Protein AF-A0AB39V287-F1 (afdb_monomer)

Organism: NCBI:txid3239304

pLDDT: mean 74.61, std 18.09, range [32.41, 94.88]

Sequence (207 aa):
MGNIEQTPQVKAPLFLLETIDVKTKKEAEKKGYIYIEDIDIKDIYRKQYPNDTKTKDVNKMRKILNKEFSRHRIYFDGDFGYKNQLDELEHWKNVALGVREEDKEKGREIYIDLVKQQKEVNIQRQKNVINILKTQRIPRANYDEDLVKQRNDVLKEELKNSEPRNPSLKISEPEVQNNNLIKNNSHQNNNNNLENILKNLKERVGK

Foldseek 3Di:
DDPPPPALAQFAAALDPVVVPDDDQVVCVVVLHHDDDLVLLVLLLCQQCVPPPPDDDSVVSSVVCCVQRPGPRDDDPCVVVLRVLLRVLSVLLVVLCPDDPVCVVVSVVSNVVSVVVNSVSSNVSNVVNSVCSNPDHDDDCVRPVVVVVVVVVVVVVVVVPPDPPDPVDDPDDDDPDPDDDDPPDPPDDDPPCPVVVVVVVVVVVPD

Nearest PDB structures (foldseek):
  7oom-assembly1_A  TM=2.608E-01  e=3.287E+00  Trichonephila clavipes
  6iui-assembly1_A  TM=3.464E-01  e=8.295E+00  Rattus norvegicus

Solvent-accessible surface area (backbone atoms only — not comparable to full-atom values): 12616 Å² total; per-residue (Å²): 133,80,88,73,69,84,64,69,73,78,52,58,57,52,59,50,56,68,83,72,80,35,92,46,62,70,53,35,45,74,74,52,38,63,74,72,51,73,68,58,51,51,47,25,44,46,44,58,37,73,86,60,82,79,78,77,56,62,71,59,48,27,53,52,48,32,66,69,52,28,79,86,64,74,82,56,86,69,47,58,62,56,36,52,56,36,47,53,42,52,53,50,37,54,54,28,70,66,49,57,83,94,46,39,68,61,18,49,52,53,30,54,51,42,54,51,51,52,40,49,56,31,41,54,49,24,52,50,53,54,49,46,38,50,76,46,61,72,85,39,68,94,81,30,51,68,59,46,48,51,51,52,51,51,51,51,51,53,57,70,70,44,76,69,94,46,92,85,64,74,85,74,76,86,72,94,67,83,92,68,82,78,85,72,79,82,76,81,80,76,82,81,52,61,65,58,52,54,50,56,52,53,65,69,72,68,120

Secondary structure (DSSP, 8-state):
-----SS-PPPPPBS-GGGGT--SHHHHHHTT-PBPPHHHHHHHHHHH-TT--S---HHHHHHHHHHHS-TTT---TTHHHHHHHHHHHHHHHHHHHT--GGGHHHHHHHHHHHHHHHHHHHHHHHHHHHHHHHHS----TTT-HHHHHHHHHHHHHHHHHS--SSTT----------S-----------GGGHHHHHHHHHHHH--

Mean predicted aligned error: 15.18 Å

Structure (mmCIF, N/CA/C/O backbone):
data_AF-A0AB39V287-F1
#
_entry.id   AF-A0AB39V287-F1
#
loop_
_atom_site.group_PDB
_atom_site.id
_atom_site.type_symbol
_atom_site.label_atom_id
_atom_site.label_alt_id
_atom_site.label_comp_id
_atom_site.label_asym_id
_atom_site.label_entity_id
_atom_site.label_seq_id
_atom_site.pdbx_PDB_ins_code
_atom_site.Cartn_x
_atom_site.Cartn_y
_atom_site.Cartn_z
_atom_site.occupancy
_atom_site.B_iso_or_equiv
_atom_site.auth_seq_id
_atom_site.auth_comp_id
_atom_site.auth_asym_id
_atom_site.auth_atom_id
_atom_site.pdbx_PDB_model_num
ATOM 1 N N . MET A 1 1 ? 0.644 -2.576 -31.451 1.00 34.91 1 MET A N 1
ATOM 2 C CA . MET A 1 1 ? -0.115 -1.513 -30.762 1.00 34.91 1 MET A CA 1
ATOM 3 C C . MET A 1 1 ? 0.156 -1.675 -29.280 1.00 34.91 1 MET A C 1
ATOM 5 O O . MET A 1 1 ? -0.115 -2.747 -28.757 1.00 34.91 1 MET A O 1
ATOM 9 N N . GLY A 1 2 ? 0.854 -0.711 -28.677 1.00 36.56 2 GLY A N 1
ATOM 10 C CA . GLY A 1 2 ? 1.329 -0.812 -27.297 1.00 36.56 2 GLY A CA 1
ATOM 11 C C . GLY A 1 2 ? 0.164 -0.814 -26.316 1.00 36.56 2 GLY A C 1
ATOM 12 O O . GLY A 1 2 ? -0.791 -0.060 -26.497 1.00 36.56 2 GLY A O 1
ATOM 13 N N . ASN A 1 3 ? 0.249 -1.666 -25.297 1.00 41.59 3 ASN A N 1
ATOM 14 C CA . ASN A 1 3 ? -0.589 -1.572 -24.109 1.00 41.59 3 ASN A CA 1
ATOM 15 C C . ASN A 1 3 ? -0.266 -0.240 -23.426 1.00 41.59 3 ASN A C 1
ATOM 17 O O . ASN A 1 3 ? 0.626 -0.176 -22.586 1.00 41.59 3 ASN A O 1
ATOM 21 N N . ILE A 1 4 ? -0.949 0.829 -23.829 1.00 44.84 4 ILE A N 1
ATOM 22 C CA . ILE A 1 4 ? -0.989 2.071 -23.069 1.00 44.84 4 ILE A CA 1
ATOM 23 C C . ILE A 1 4 ? -1.783 1.707 -21.818 1.00 44.84 4 ILE A C 1
ATOM 25 O O . ILE A 1 4 ? -3.013 1.637 -21.859 1.00 44.84 4 ILE A O 1
ATOM 29 N N . GLU A 1 5 ? -1.094 1.373 -20.724 1.00 44.34 5 GLU A N 1
ATOM 30 C CA . GLU A 1 5 ? -1.744 1.368 -19.419 1.00 44.34 5 GLU A CA 1
ATOM 31 C C . GLU A 1 5 ? -2.429 2.735 -19.277 1.00 44.34 5 GLU A C 1
ATOM 33 O O . GLU A 1 5 ? -1.799 3.776 -19.463 1.00 44.34 5 GLU A O 1
ATOM 38 N N . GLN A 1 6 ? -3.748 2.730 -19.056 1.00 49.62 6 GLN A N 1
ATOM 39 C CA . GLN A 1 6 ? -4.563 3.928 -18.858 1.00 49.62 6 GLN A CA 1
ATOM 40 C C . GLN A 1 6 ? -4.015 4.726 -17.673 1.00 49.62 6 GLN A C 1
ATOM 42 O O . GLN 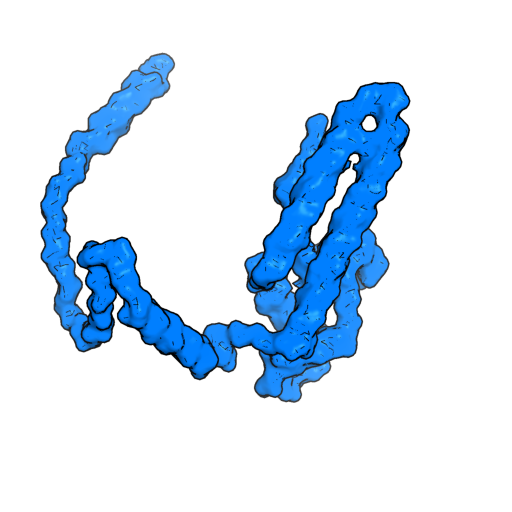A 1 6 ? -4.467 4.538 -16.549 1.00 49.62 6 GLN A O 1
ATOM 47 N N . THR A 1 7 ? -3.062 5.622 -17.932 1.00 51.22 7 THR A N 1
ATOM 48 C CA . THR A 1 7 ? -2.320 6.447 -16.966 1.00 51.22 7 THR A CA 1
ATOM 49 C C . THR A 1 7 ? -1.640 5.659 -15.830 1.00 51.22 7 THR A C 1
ATOM 51 O O . THR A 1 7 ? -2.280 4.877 -15.131 1.00 51.22 7 THR A O 1
ATOM 54 N N . PRO A 1 8 ? -0.354 5.898 -15.542 1.00 59.06 8 PRO A N 1
ATOM 55 C CA . PRO A 1 8 ? 0.296 5.326 -14.367 1.00 59.06 8 PRO A CA 1
ATOM 56 C C . PRO A 1 8 ? -0.468 5.685 -13.086 1.00 59.06 8 PRO A C 1
ATOM 58 O O . PRO A 1 8 ? -0.548 6.851 -12.695 1.00 59.06 8 PRO A O 1
ATOM 61 N N . GLN A 1 9 ? -1.064 4.688 -12.432 1.00 69.62 9 GLN A N 1
ATOM 62 C CA . GLN A 1 9 ? -1.814 4.903 -11.195 1.00 69.62 9 GLN A CA 1
ATOM 63 C C . GLN A 1 9 ? -0.912 4.692 -9.982 1.00 69.62 9 GLN A C 1
ATOM 65 O O . GLN A 1 9 ? -0.210 3.683 -9.876 1.00 69.62 9 GLN A O 1
ATOM 70 N N . VAL A 1 10 ? -0.979 5.623 -9.029 1.00 80.50 10 VAL A N 1
ATOM 71 C CA . VAL A 1 10 ? -0.367 5.443 -7.710 1.00 80.50 10 VAL A CA 1
ATOM 72 C C . VAL A 1 10 ? -1.023 4.259 -6.994 1.00 80.50 10 VAL A C 1
ATOM 74 O O . VAL A 1 10 ? -2.243 4.200 -6.831 1.00 80.50 10 VAL A O 1
ATOM 77 N N . LYS A 1 11 ? -0.220 3.289 -6.549 1.00 81.81 11 LYS A N 1
ATOM 78 C CA . LYS A 1 11 ? -0.738 2.107 -5.843 1.00 81.81 11 LYS A CA 1
ATOM 79 C C . LYS A 1 11 ? -0.955 2.383 -4.359 1.00 81.81 11 LYS A C 1
ATOM 81 O O . LYS A 1 11 ? -0.071 2.878 -3.661 1.00 81.81 11 LYS A O 1
ATOM 86 N N . ALA A 1 12 ? -2.133 2.030 -3.851 1.00 81.56 12 ALA A N 1
ATOM 87 C CA . ALA A 1 12 ? -2.406 1.992 -2.415 1.00 81.56 12 ALA A CA 1
ATOM 88 C C . ALA A 1 12 ? -1.911 0.704 -1.766 1.00 81.56 12 ALA A C 1
ATOM 90 O O . ALA A 1 12 ? -1.933 -0.343 -2.421 1.00 81.56 12 ALA A O 1
ATOM 91 N N . PRO A 1 13 ? -1.479 0.773 -0.494 1.00 84.81 13 PRO A N 1
ATOM 92 C CA . PRO A 1 13 ? -1.176 -0.429 0.256 1.00 84.81 13 PRO A CA 1
ATOM 93 C C . PRO A 1 13 ? -2.436 -1.288 0.391 1.00 84.81 13 PRO A C 1
ATOM 95 O O . PRO A 1 13 ? -3.552 -0.778 0.515 1.00 84.81 13 PRO A O 1
ATOM 98 N N . LEU A 1 14 ? -2.246 -2.603 0.352 1.00 86.75 14 LEU A N 1
ATOM 99 C CA . LEU A 1 14 ? -3.331 -3.570 0.459 1.00 86.75 14 LEU A CA 1
ATOM 100 C C . LEU A 1 14 ? -3.332 -4.185 1.849 1.00 86.75 14 LEU A C 1
ATOM 102 O O . LEU A 1 14 ? -2.332 -4.728 2.313 1.00 86.75 14 LEU A O 1
ATOM 106 N N . PHE A 1 15 ? -4.489 -4.141 2.498 1.00 88.62 15 PHE A N 1
ATOM 107 C CA . PHE A 1 15 ? -4.675 -4.763 3.807 1.00 88.62 15 PHE A CA 1
ATOM 108 C C . PHE A 1 15 ? -5.110 -6.229 3.684 1.00 88.62 15 PHE A C 1
ATOM 110 O O . PHE A 1 15 ? -4.870 -7.021 4.599 1.00 88.62 15 PHE A O 1
ATOM 117 N N . LEU A 1 16 ? -5.705 -6.592 2.539 1.00 87.62 16 LEU A N 1
ATOM 118 C CA . LEU A 1 16 ? -6.146 -7.940 2.188 1.00 87.62 16 LEU A CA 1
ATOM 119 C C . LEU A 1 16 ? -5.519 -8.385 0.866 1.00 87.62 16 LEU A C 1
ATOM 121 O O . LEU A 1 16 ? -5.710 -7.735 -0.162 1.00 87.62 16 LEU A O 1
ATOM 125 N N . LEU A 1 17 ? -4.833 -9.527 0.878 1.00 83.38 17 LEU A N 1
ATOM 126 C CA . LEU A 1 17 ? -4.214 -10.103 -0.320 1.00 83.38 17 LEU A CA 1
ATOM 127 C C . LEU A 1 17 ? -5.241 -10.586 -1.358 1.00 83.38 17 LEU A C 1
ATOM 129 O O . LEU A 1 17 ? -5.009 -10.478 -2.560 1.00 83.38 17 LEU A O 1
ATOM 133 N N . GLU A 1 18 ? -6.415 -11.018 -0.899 1.00 80.88 18 GLU A N 1
ATOM 134 C CA . GLU A 1 18 ? -7.531 -11.448 -1.752 1.00 80.88 18 GLU A CA 1
ATOM 135 C C . GLU A 1 18 ? -7.985 -10.358 -2.740 1.00 80.88 18 GLU A C 1
ATOM 137 O O . GLU A 1 18 ? -8.516 -10.670 -3.795 1.00 80.88 18 GLU A O 1
ATOM 142 N N . THR A 1 19 ? -7.720 -9.074 -2.461 1.00 77.25 19 THR A N 1
ATOM 143 C CA . THR A 1 19 ? -8.095 -7.950 -3.349 1.00 77.25 19 THR A CA 1
ATOM 144 C C . THR A 1 19 ? -7.364 -7.930 -4.693 1.00 77.25 19 THR A C 1
ATOM 146 O O . THR A 1 19 ? -7.742 -7.173 -5.593 1.00 77.25 19 THR A O 1
ATOM 149 N N . ILE A 1 20 ? -6.300 -8.722 -4.815 1.00 79.44 20 ILE A N 1
ATOM 150 C CA . ILE A 1 20 ? -5.495 -8.876 -6.027 1.00 79.44 20 ILE A CA 1
ATOM 151 C C . ILE A 1 20 ? -5.333 -10.350 -6.409 1.00 79.44 20 ILE A C 1
ATOM 153 O O . ILE A 1 20 ? -4.393 -10.672 -7.134 1.00 79.44 20 ILE A O 1
ATOM 157 N N . ASP A 1 21 ? -6.197 -11.240 -5.915 1.00 83.31 21 ASP A N 1
ATOM 158 C CA . ASP A 1 21 ? -6.157 -12.681 -6.200 1.00 83.31 21 ASP A CA 1
ATOM 159 C C . ASP A 1 21 ? -4.786 -13.320 -5.915 1.00 83.31 21 ASP A C 1
ATOM 161 O O . ASP A 1 21 ? -4.276 -14.118 -6.704 1.00 83.31 21 ASP A O 1
ATOM 165 N N . VAL A 1 22 ? -4.140 -12.932 -4.810 1.00 85.06 22 VAL A N 1
ATOM 166 C CA . VAL A 1 22 ? -2.889 -13.559 -4.351 1.00 85.06 22 VAL A CA 1
ATOM 167 C C . VAL A 1 22 ? -3.059 -14.162 -2.966 1.00 85.06 22 VAL A C 1
ATOM 169 O O . VAL A 1 22 ? -3.848 -13.676 -2.156 1.00 85.06 22 VAL A O 1
ATOM 172 N N . LYS A 1 23 ? -2.301 -15.225 -2.687 1.00 82.69 23 LYS A N 1
ATOM 173 C CA . LYS A 1 23 ? -2.349 -15.942 -1.403 1.00 82.69 23 LYS A CA 1
ATOM 174 C C . LYS A 1 23 ? -1.077 -15.763 -0.585 1.00 82.69 23 LYS A C 1
ATOM 176 O O . LYS A 1 23 ? -1.099 -15.976 0.623 1.00 82.69 23 LYS A O 1
ATOM 181 N N . THR A 1 24 ? 0.030 -15.374 -1.221 1.00 86.19 24 THR A N 1
ATOM 182 C CA . THR A 1 24 ? 1.336 -15.282 -0.556 1.00 86.19 24 THR A CA 1
ATOM 183 C C . THR A 1 24 ? 1.966 -13.895 -0.658 1.00 86.19 24 THR A C 1
ATOM 185 O O . THR A 1 24 ? 1.742 -13.144 -1.608 1.00 86.19 24 THR A O 1
ATOM 188 N N . LYS A 1 25 ? 2.832 -13.575 0.312 1.00 86.50 25 LYS A N 1
ATOM 189 C CA . LYS A 1 25 ? 3.660 -12.357 0.321 1.00 86.50 25 LYS A CA 1
ATOM 190 C C . LYS A 1 25 ? 4.477 -12.197 -0.967 1.00 86.50 25 LYS A C 1
ATOM 192 O O . LYS A 1 25 ? 4.457 -11.134 -1.578 1.00 86.50 25 LYS A O 1
ATOM 197 N N . LYS A 1 26 ? 5.116 -13.278 -1.431 1.00 87.75 26 LYS A N 1
ATOM 198 C CA . LYS A 1 26 ? 5.932 -13.277 -2.659 1.00 87.75 26 LYS A CA 1
ATOM 199 C C . LYS A 1 26 ? 5.117 -12.924 -3.906 1.00 87.75 26 LYS A C 1
ATOM 201 O O . LYS A 1 26 ? 5.621 -12.264 -4.809 1.00 87.75 26 LYS A O 1
ATOM 206 N N . GLU A 1 27 ? 3.866 -13.369 -3.987 1.00 86.94 27 GLU A N 1
ATOM 207 C CA . GLU A 1 27 ? 2.975 -13.026 -5.102 1.00 86.94 27 GLU A CA 1
ATOM 208 C C . GLU A 1 27 ? 2.548 -11.554 -5.065 1.00 86.94 27 GLU A C 1
ATOM 210 O O . GLU A 1 27 ? 2.513 -10.903 -6.110 1.00 86.94 27 GLU A O 1
ATOM 215 N N . ALA A 1 28 ? 2.279 -11.012 -3.874 1.00 86.00 28 ALA A N 1
ATOM 216 C CA . ALA A 1 28 ? 1.972 -9.594 -3.700 1.00 86.00 28 ALA A CA 1
ATOM 217 C C . ALA A 1 28 ? 3.150 -8.705 -4.136 1.00 86.00 28 ALA A C 1
ATOM 219 O O . ALA A 1 28 ? 2.965 -7.768 -4.916 1.00 86.00 28 ALA A O 1
ATOM 220 N N . GLU A 1 29 ? 4.369 -9.062 -3.721 1.00 86.81 29 GLU A N 1
ATOM 221 C CA . GLU A 1 29 ? 5.605 -8.368 -4.102 1.00 86.81 29 GLU A CA 1
ATOM 222 C C . GLU A 1 29 ? 5.823 -8.391 -5.622 1.00 86.81 29 GLU A C 1
ATOM 224 O O . GLU A 1 29 ? 6.120 -7.356 -6.222 1.00 86.81 29 GLU A O 1
ATOM 229 N N . LYS A 1 30 ? 5.580 -9.532 -6.286 1.00 86.25 30 LYS A N 1
ATOM 230 C CA . LYS A 1 30 ? 5.641 -9.634 -7.758 1.00 86.25 30 LYS A CA 1
ATOM 231 C C . LYS A 1 30 ? 4.661 -8.688 -8.458 1.00 86.25 30 LYS A C 1
ATOM 233 O O . LYS A 1 30 ? 4.999 -8.140 -9.507 1.00 86.25 30 LYS A O 1
ATOM 238 N N . LYS A 1 31 ? 3.478 -8.464 -7.875 1.00 84.69 31 LYS A N 1
ATOM 239 C CA . LYS A 1 31 ? 2.478 -7.497 -8.367 1.00 84.69 31 LYS A CA 1
ATOM 240 C C . LYS A 1 31 ? 2.782 -6.042 -7.957 1.00 84.69 31 LYS A C 1
ATOM 242 O O . LYS A 1 31 ? 2.045 -5.126 -8.338 1.00 84.69 31 LYS A O 1
ATOM 247 N N . GLY A 1 32 ? 3.885 -5.805 -7.243 1.00 85.44 32 GLY A N 1
ATOM 248 C CA . GLY A 1 32 ? 4.336 -4.480 -6.815 1.00 85.44 32 GLY A CA 1
ATOM 249 C C . GLY A 1 32 ? 3.596 -3.947 -5.590 1.00 85.44 32 GLY A C 1
ATOM 250 O O . GLY A 1 32 ? 3.406 -2.736 -5.483 1.00 85.44 32 GLY A O 1
ATOM 251 N N . TYR A 1 33 ? 3.146 -4.834 -4.701 1.00 88.44 33 TYR A N 1
ATOM 252 C CA . TYR A 1 33 ? 2.496 -4.476 -3.443 1.00 88.44 33 TYR A CA 1
ATOM 253 C C . TYR A 1 33 ? 3.338 -4.874 -2.237 1.00 88.44 33 TYR A C 1
ATOM 255 O O . TYR A 1 33 ? 3.985 -5.921 -2.230 1.00 88.44 33 TYR A O 1
ATOM 263 N N . ILE A 1 34 ? 3.283 -4.046 -1.197 1.00 89.00 34 ILE A N 1
ATOM 264 C CA . ILE A 1 34 ? 3.883 -4.353 0.099 1.00 89.00 34 ILE A CA 1
ATOM 265 C C . ILE A 1 34 ? 2.924 -5.231 0.891 1.00 89.00 34 ILE A C 1
ATOM 267 O O . ILE A 1 34 ? 1.758 -4.885 1.081 1.00 89.00 34 ILE A O 1
ATOM 271 N N . TYR A 1 35 ? 3.440 -6.346 1.399 1.00 90.00 35 TYR A N 1
ATOM 272 C CA . TYR A 1 35 ? 2.753 -7.101 2.435 1.00 90.00 35 TYR A CA 1
ATOM 273 C C . TYR A 1 35 ? 2.913 -6.392 3.781 1.00 90.00 35 TYR A C 1
ATOM 275 O O . TYR A 1 35 ? 4.032 -6.208 4.257 1.00 90.00 35 TYR A O 1
ATOM 283 N N . ILE A 1 36 ? 1.794 -5.999 4.386 1.00 91.12 36 ILE A N 1
ATOM 284 C CA . ILE A 1 36 ? 1.776 -5.410 5.726 1.00 91.12 36 ILE A CA 1
ATOM 285 C C . ILE A 1 36 ? 1.726 -6.544 6.745 1.00 91.12 36 ILE A C 1
ATOM 287 O O . ILE A 1 36 ? 0.778 -7.336 6.736 1.00 91.12 36 ILE A O 1
ATOM 291 N N . GLU A 1 37 ? 2.721 -6.603 7.624 1.00 92.38 37 GLU A N 1
ATOM 292 C CA . GLU A 1 37 ? 2.806 -7.603 8.688 1.00 92.38 37 GLU A CA 1
ATOM 293 C C . GLU A 1 37 ? 1.688 -7.415 9.729 1.00 92.38 37 GLU A C 1
ATOM 295 O O . GLU A 1 37 ? 1.158 -6.320 9.924 1.00 92.38 37 GLU A O 1
ATOM 300 N N . ASP A 1 38 ? 1.324 -8.484 10.437 1.00 93.69 38 ASP A N 1
ATOM 301 C CA . ASP A 1 38 ? 0.220 -8.450 11.409 1.00 93.69 38 ASP A CA 1
ATOM 302 C C . ASP A 1 38 ? 0.440 -7.444 12.546 1.00 93.69 38 ASP A C 1
ATOM 304 O O . ASP A 1 38 ? -0.520 -6.862 13.055 1.00 93.69 38 ASP A O 1
ATOM 308 N N . ILE A 1 39 ? 1.695 -7.227 12.948 1.00 94.56 39 ILE A N 1
ATOM 309 C CA . ILE A 1 39 ? 2.040 -6.228 13.964 1.00 94.56 39 ILE A CA 1
ATOM 310 C C . ILE A 1 39 ? 1.743 -4.810 13.470 1.00 94.56 39 ILE A C 1
ATOM 312 O O . ILE A 1 39 ? 1.075 -4.042 14.159 1.00 94.56 39 ILE A O 1
ATOM 316 N N . ASP A 1 40 ? 2.105 -4.519 12.223 1.00 94.69 40 ASP A N 1
ATOM 317 C CA . ASP A 1 40 ? 1.862 -3.229 11.592 1.00 94.69 40 ASP A CA 1
ATOM 318 C C . ASP A 1 40 ? 0.365 -2.973 11.403 1.00 94.69 40 ASP A C 1
ATOM 320 O O . ASP A 1 40 ? -0.100 -1.853 11.603 1.00 94.69 40 ASP A O 1
ATOM 324 N N . ILE A 1 41 ? -0.411 -4.012 11.070 1.00 94.88 41 ILE A N 1
ATOM 325 C CA . ILE A 1 41 ? -1.875 -3.927 11.011 1.00 94.88 41 ILE A CA 1
ATOM 326 C C . ILE A 1 41 ? -2.459 -3.536 12.364 1.00 94.88 41 ILE A C 1
ATOM 328 O O . ILE A 1 41 ? -3.335 -2.673 12.411 1.00 94.88 41 ILE A O 1
ATOM 332 N N . LYS A 1 42 ? -1.998 -4.154 13.457 1.00 94.81 42 LYS A N 1
ATOM 333 C CA . LYS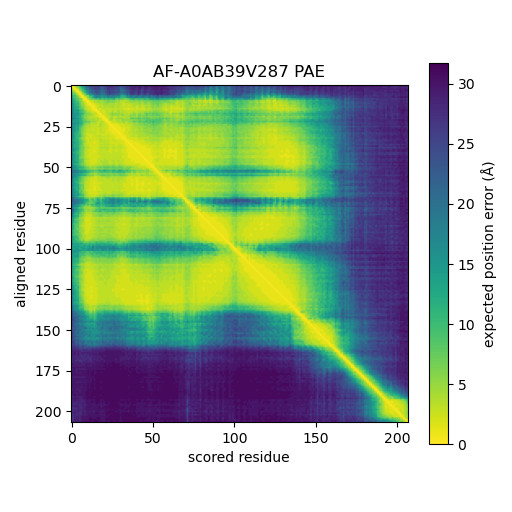 A 1 42 ? -2.477 -3.828 14.808 1.00 94.81 42 LYS A CA 1
ATOM 334 C C . LYS A 1 42 ? -2.155 -2.382 15.171 1.00 94.81 42 LYS A C 1
ATOM 336 O O . LYS A 1 42 ? -3.023 -1.695 15.707 1.00 94.81 42 LYS A O 1
ATOM 341 N N . ASP A 1 43 ? -0.947 -1.922 14.861 1.00 94.62 43 ASP A N 1
ATOM 342 C CA . ASP A 1 43 ? -0.514 -0.554 15.153 1.00 94.62 43 ASP A CA 1
ATOM 343 C C . ASP A 1 43 ? -1.329 0.474 14.366 1.00 94.62 43 ASP A C 1
ATOM 345 O O . ASP A 1 43 ? -1.881 1.408 14.954 1.00 94.62 43 ASP A O 1
ATOM 349 N N . ILE A 1 44 ? -1.499 0.253 13.057 1.00 93.56 44 ILE A N 1
ATOM 350 C CA . ILE A 1 44 ? -2.372 1.077 12.214 1.00 93.56 44 ILE A CA 1
ATOM 351 C C . ILE A 1 44 ? -3.796 1.064 12.773 1.00 93.56 44 ILE A C 1
ATOM 353 O O . ILE A 1 44 ? -4.389 2.119 12.975 1.00 93.56 44 ILE A O 1
ATOM 357 N N . TYR A 1 45 ? -4.357 -0.113 13.061 1.00 93.62 45 TYR A N 1
ATOM 358 C CA . TYR A 1 45 ? -5.734 -0.231 13.533 1.00 93.62 45 TYR A CA 1
ATOM 359 C C . TYR A 1 45 ? -5.967 0.562 14.818 1.00 93.62 45 TYR A C 1
ATOM 361 O O . TYR A 1 45 ? -6.895 1.363 14.881 1.00 93.62 45 TYR A O 1
ATOM 369 N N . ARG A 1 46 ? -5.097 0.399 15.819 1.00 92.31 46 ARG A N 1
ATOM 370 C CA . ARG A 1 46 ? -5.190 1.122 17.095 1.00 92.31 46 ARG A CA 1
ATOM 371 C C . ARG A 1 46 ? -5.081 2.630 16.911 1.00 92.31 46 ARG A C 1
ATOM 373 O O . ARG A 1 46 ? -5.810 3.373 17.561 1.00 92.31 46 ARG A O 1
ATOM 380 N N . LYS A 1 47 ? -4.208 3.088 16.008 1.00 92.38 47 LYS A N 1
ATOM 381 C CA . LYS A 1 47 ? -4.078 4.516 15.702 1.00 92.38 47 LYS A CA 1
ATOM 382 C C . LYS A 1 47 ? -5.335 5.071 15.037 1.00 92.38 47 LYS A C 1
ATOM 384 O O . LYS A 1 47 ? -5.776 6.170 15.370 1.00 92.38 47 LYS A O 1
ATOM 389 N N . GLN A 1 48 ? -5.908 4.317 14.101 1.00 89.88 48 GLN A N 1
ATOM 390 C CA . GLN A 1 48 ? -7.072 4.748 13.333 1.00 89.88 48 GLN A CA 1
ATOM 391 C C . GLN A 1 48 ? -8.386 4.607 14.112 1.00 89.88 48 GLN A C 1
ATOM 393 O O . GLN A 1 48 ? -9.302 5.392 13.869 1.00 89.88 48 GLN A O 1
ATOM 398 N N . TYR A 1 49 ? -8.487 3.661 15.048 1.00 90.12 49 TYR A N 1
ATOM 399 C CA . TYR A 1 49 ? -9.684 3.358 15.844 1.00 90.12 49 TYR A CA 1
ATOM 400 C C . TYR A 1 49 ? -9.365 3.303 17.346 1.00 90.12 49 TYR A C 1
ATOM 402 O O . TYR A 1 49 ? -9.513 2.252 17.969 1.00 90.12 49 TYR A O 1
ATOM 410 N N . PRO A 1 50 ? -8.959 4.426 17.967 1.00 87.19 50 PRO A N 1
ATOM 411 C CA . PRO A 1 50 ? -8.510 4.427 19.362 1.00 87.19 50 PRO A CA 1
ATOM 412 C C . PRO A 1 50 ? -9.599 4.000 20.360 1.00 87.19 50 PRO A C 1
ATOM 414 O O . PRO A 1 50 ? -9.281 3.449 21.409 1.00 87.19 50 PRO A O 1
ATOM 417 N N . ASN A 1 51 ? -10.879 4.200 20.022 1.00 86.50 51 ASN A N 1
ATOM 418 C CA . ASN A 1 51 ? -11.997 3.849 20.906 1.00 86.50 51 ASN A CA 1
ATOM 419 C C . ASN A 1 51 ? -12.475 2.390 20.741 1.00 86.50 51 ASN A C 1
ATOM 421 O O . ASN A 1 51 ? -13.304 1.935 21.528 1.00 86.50 51 ASN A O 1
ATOM 425 N N . ASP A 1 52 ? -11.985 1.641 19.741 1.00 84.81 52 ASP A N 1
ATOM 426 C CA . ASP A 1 52 ? -12.333 0.223 19.581 1.00 84.81 52 ASP A CA 1
ATOM 427 C C . ASP A 1 52 ? -11.341 -0.675 20.331 1.00 84.81 52 A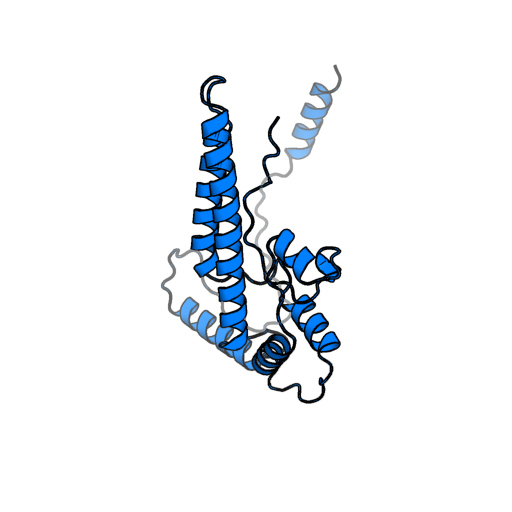SP A C 1
ATOM 429 O O . ASP A 1 52 ? -10.287 -1.056 19.822 1.00 84.81 52 ASP A O 1
ATOM 433 N N . THR A 1 53 ? -11.718 -1.055 21.551 1.00 80.38 53 THR A N 1
ATOM 434 C CA . THR A 1 53 ? -10.954 -1.972 22.412 1.00 80.38 53 THR A CA 1
ATOM 435 C C . THR A 1 53 ? -11.381 -3.437 22.277 1.00 80.38 53 THR A C 1
ATOM 437 O O . THR A 1 53 ? -10.754 -4.327 22.859 1.00 80.38 53 THR A O 1
ATOM 440 N N . LYS A 1 54 ? -12.454 -3.716 21.524 1.00 84.50 54 LYS A N 1
ATOM 441 C CA . LYS A 1 54 ? -13.082 -5.045 21.454 1.00 84.50 54 LYS A CA 1
ATOM 442 C C . LYS A 1 54 ? -12.492 -5.891 20.333 1.00 84.50 54 LYS A C 1
ATOM 444 O O . LYS A 1 54 ? -12.404 -7.114 20.462 1.00 84.50 54 LYS A O 1
ATOM 449 N N . THR A 1 55 ? -12.081 -5.265 19.234 1.00 87.69 55 THR A N 1
ATOM 450 C CA . THR A 1 55 ? -11.492 -5.979 18.099 1.00 87.69 55 THR A CA 1
ATOM 451 C C . THR A 1 55 ? -10.068 -6.439 18.428 1.00 87.69 55 THR A C 1
ATOM 453 O O . THR A 1 55 ? -9.151 -5.632 18.541 1.00 87.69 55 THR A O 1
ATOM 456 N N . LYS A 1 56 ? -9.873 -7.758 18.572 1.00 89.25 56 LYS A N 1
ATOM 457 C CA . LYS A 1 56 ? -8.557 -8.391 18.815 1.00 89.25 56 LYS A CA 1
ATOM 458 C C . LYS A 1 56 ? -8.032 -9.203 17.626 1.00 89.25 56 LYS A C 1
ATOM 460 O O . LYS A 1 56 ? -6.824 -9.379 17.498 1.00 89.25 56 LYS A O 1
ATOM 465 N N . ASP A 1 57 ? -8.932 -9.693 16.774 1.00 93.12 57 ASP A N 1
ATOM 466 C CA . ASP A 1 57 ? -8.594 -10.496 15.597 1.00 93.12 57 ASP A CA 1
ATOM 467 C C . ASP A 1 57 ? -8.025 -9.622 14.468 1.00 93.12 57 ASP A C 1
ATOM 469 O O . ASP A 1 57 ? -8.686 -8.700 13.980 1.00 93.12 57 ASP A O 1
ATOM 473 N N . VAL A 1 58 ? -6.811 -9.954 14.025 1.00 92.81 58 VAL A N 1
ATOM 474 C CA . VAL A 1 58 ? -6.098 -9.254 12.951 1.00 92.81 58 VAL A CA 1
ATOM 475 C C . VAL A 1 58 ? -6.838 -9.365 11.624 1.00 92.81 58 VAL A C 1
ATOM 477 O O . VAL A 1 58 ? -6.897 -8.388 10.881 1.00 92.81 58 VAL A O 1
ATOM 480 N N . ASN A 1 59 ? -7.469 -10.501 11.324 1.00 92.94 59 ASN A N 1
ATOM 481 C CA . ASN A 1 59 ? -8.199 -10.669 10.066 1.00 92.94 59 ASN A CA 1
ATOM 482 C C . ASN A 1 59 ? -9.399 -9.723 9.992 1.00 92.94 59 ASN A C 1
ATOM 484 O O . ASN A 1 59 ? -9.667 -9.117 8.950 1.00 92.94 59 ASN A O 1
ATOM 488 N N . LYS A 1 60 ? -10.090 -9.526 11.119 1.00 93.44 60 LYS A N 1
ATOM 489 C CA . LYS A 1 60 ? -11.151 -8.523 11.234 1.00 93.44 60 LYS A CA 1
ATOM 490 C C . LYS A 1 60 ? -10.607 -7.098 11.075 1.00 93.44 60 LYS A C 1
ATOM 492 O O . LYS A 1 60 ? -11.197 -6.322 10.324 1.00 93.44 60 LYS A O 1
ATOM 497 N N . MET A 1 61 ? -9.464 -6.776 11.691 1.00 94.19 61 MET A N 1
ATOM 498 C CA . MET A 1 61 ? -8.795 -5.476 11.514 1.00 94.19 61 MET A CA 1
ATOM 499 C C . MET A 1 61 ? -8.440 -5.218 10.046 1.00 94.19 61 MET A C 1
ATOM 501 O O . MET A 1 61 ? -8.764 -4.155 9.520 1.00 94.19 61 MET A O 1
ATOM 505 N N . ARG A 1 62 ? -7.849 -6.203 9.354 1.00 92.75 62 ARG A N 1
ATOM 506 C CA . ARG A 1 62 ? -7.520 -6.120 7.922 1.00 92.75 62 ARG A CA 1
ATOM 507 C C . ARG A 1 62 ? -8.752 -5.811 7.081 1.00 92.75 62 ARG A C 1
ATOM 509 O O . ARG A 1 62 ? -8.682 -4.937 6.226 1.00 92.75 62 ARG A O 1
ATOM 516 N N . LYS A 1 63 ? -9.886 -6.472 7.338 1.00 91.38 63 LYS A N 1
ATOM 517 C CA . LYS A 1 63 ? -11.151 -6.216 6.623 1.00 91.38 63 LYS A CA 1
ATOM 518 C C . LYS A 1 63 ? -11.659 -4.790 6.825 1.00 91.38 63 LYS A C 1
ATOM 520 O O . LYS A 1 63 ? -12.049 -4.147 5.853 1.00 91.38 63 LYS A O 1
ATOM 525 N N . ILE A 1 64 ? -11.623 -4.288 8.059 1.00 89.75 64 ILE A N 1
ATOM 526 C CA . ILE A 1 64 ? -12.054 -2.921 8.385 1.00 89.75 64 ILE A CA 1
ATOM 527 C C . ILE A 1 64 ? -11.132 -1.894 7.719 1.00 89.75 64 ILE A C 1
ATOM 529 O O . ILE A 1 64 ? -11.612 -1.005 7.018 1.00 89.75 64 ILE A O 1
ATOM 533 N N . LEU A 1 65 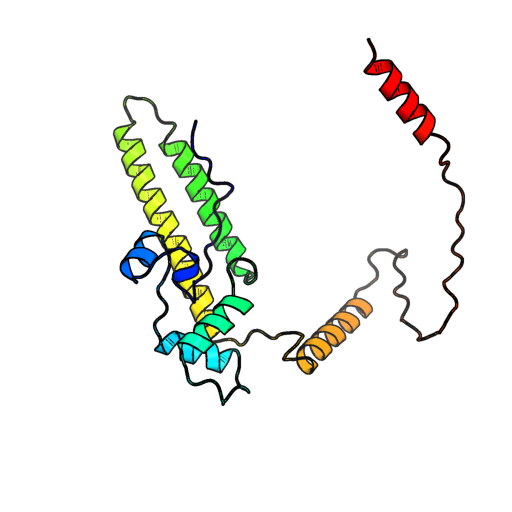? -9.813 -2.052 7.869 1.00 89.94 65 LEU A N 1
ATOM 534 C CA . LEU A 1 65 ? -8.833 -1.180 7.219 1.00 89.94 65 LEU A CA 1
ATOM 535 C C . LEU A 1 65 ? -8.991 -1.219 5.700 1.00 89.94 65 LEU A C 1
ATOM 537 O O . LEU A 1 65 ? -9.060 -0.172 5.075 1.00 89.94 65 LEU A O 1
ATOM 541 N N . ASN A 1 66 ? -9.145 -2.401 5.103 1.00 88.06 66 ASN A N 1
ATOM 542 C CA . ASN A 1 66 ? -9.337 -2.531 3.662 1.00 88.06 66 ASN A CA 1
ATOM 543 C C . ASN A 1 66 ? -10.596 -1.820 3.159 1.00 88.06 66 ASN A C 1
ATOM 545 O O . ASN A 1 66 ? -10.586 -1.294 2.051 1.00 88.06 66 ASN A O 1
ATOM 549 N N . LYS A 1 67 ? -11.679 -1.824 3.944 1.00 85.50 67 LYS A N 1
ATOM 550 C CA . LYS A 1 67 ? -12.933 -1.152 3.593 1.00 85.50 67 LYS A CA 1
ATOM 551 C C . LYS A 1 67 ? -12.781 0.368 3.620 1.00 85.50 67 LYS A C 1
ATOM 553 O O . LYS A 1 67 ? -13.208 1.038 2.682 1.00 85.50 67 LYS A O 1
ATOM 558 N N . GLU A 1 68 ? -12.171 0.907 4.672 1.00 81.94 68 GLU A N 1
ATOM 559 C CA . GLU A 1 68 ? -12.054 2.360 4.834 1.00 81.94 68 GLU A CA 1
ATOM 560 C C . GLU A 1 68 ? -10.938 2.968 3.984 1.00 81.94 68 GLU A C 1
ATOM 562 O O . GLU A 1 68 ? -11.107 4.030 3.391 1.00 81.94 68 GLU A O 1
ATOM 567 N N . PHE A 1 69 ? -9.824 2.255 3.858 1.00 81.06 69 PHE A N 1
ATOM 568 C CA . PHE A 1 69 ? -8.586 2.724 3.243 1.00 81.06 69 PHE A CA 1
ATOM 569 C C . PHE A 1 69 ? -8.315 2.066 1.882 1.00 81.06 69 PHE A C 1
ATOM 571 O O . PHE A 1 69 ? -7.174 1.989 1.432 1.00 81.06 69 PHE A O 1
ATOM 578 N N . SER A 1 70 ? -9.365 1.572 1.216 1.00 68.88 70 SER A N 1
ATOM 579 C CA . SER A 1 70 ? -9.236 0.931 -0.096 1.00 68.88 70 SER A CA 1
ATOM 580 C C . SER A 1 70 ? -8.677 1.873 -1.168 1.00 68.88 70 SER A C 1
ATOM 582 O O . SER A 1 70 ? -8.745 3.096 -1.039 1.00 68.88 70 SER A O 1
ATOM 584 N N . ARG A 1 71 ? -8.207 1.269 -2.272 1.00 62.16 71 ARG A N 1
ATOM 585 C CA . ARG A 1 71 ? -7.439 1.827 -3.409 1.00 62.16 71 ARG A CA 1
ATOM 586 C C . ARG A 1 71 ? -7.884 3.183 -3.975 1.00 62.16 71 ARG A C 1
ATOM 588 O O . ARG A 1 71 ? -7.127 3.765 -4.741 1.00 62.16 71 ARG A O 1
ATOM 595 N N . HIS A 1 72 ? -9.084 3.666 -3.669 1.00 56.78 72 HIS A N 1
ATOM 596 C CA . HIS A 1 72 ? -9.675 4.876 -4.258 1.00 56.78 72 HIS A CA 1
ATOM 597 C C . HIS A 1 72 ? -10.049 5.937 -3.214 1.00 56.78 72 HIS A C 1
ATOM 599 O O . HIS A 1 72 ? -10.675 6.934 -3.555 1.00 56.78 72 HIS A O 1
ATOM 605 N N . ARG A 1 73 ? -9.715 5.718 -1.936 1.00 57.78 73 ARG A N 1
ATOM 606 C CA . ARG A 1 73 ? -10.138 6.589 -0.827 1.00 57.78 73 ARG A CA 1
ATOM 607 C C . ARG A 1 73 ? -9.009 7.329 -0.129 1.00 57.78 73 ARG A C 1
ATOM 609 O O . ARG A 1 73 ? -9.293 8.217 0.664 1.00 57.78 73 ARG A O 1
ATOM 616 N N . ILE A 1 74 ? -7.754 6.982 -0.405 1.00 67.12 74 ILE A N 1
ATOM 617 C CA . ILE A 1 74 ? -6.615 7.672 0.195 1.00 67.12 74 ILE A CA 1
ATOM 618 C C . ILE A 1 74 ? -5.766 8.291 -0.900 1.00 67.12 74 ILE A C 1
ATOM 620 O O . ILE A 1 74 ? -4.947 7.606 -1.522 1.00 67.12 74 ILE A O 1
ATOM 624 N N . TYR A 1 75 ? -5.967 9.592 -1.071 1.00 69.50 75 TYR A N 1
ATOM 625 C CA . TYR A 1 75 ? -5.028 10.483 -1.726 1.00 69.50 75 TYR A CA 1
ATOM 626 C C . TYR A 1 75 ? -4.513 11.461 -0.676 1.00 69.50 75 TYR A C 1
ATOM 628 O O . TYR A 1 75 ? -5.304 12.055 0.056 1.00 69.50 75 TYR A O 1
ATOM 636 N N . PHE A 1 76 ? -3.196 11.579 -0.575 1.00 75.31 76 PHE A N 1
ATOM 637 C CA . PHE A 1 76 ? -2.533 12.610 0.217 1.00 75.31 76 PHE A CA 1
ATOM 638 C C . PHE A 1 76 ? -1.957 13.670 -0.714 1.00 75.31 76 PHE A C 1
ATOM 640 O O . PHE A 1 76 ? -1.629 13.364 -1.857 1.00 75.31 76 PHE A O 1
ATOM 647 N N . ASP A 1 77 ? -1.741 14.884 -0.215 1.00 70.88 77 ASP A N 1
ATOM 648 C CA . ASP A 1 77 ? -1.164 15.977 -1.013 1.00 70.88 77 ASP A CA 1
ATOM 649 C C . ASP A 1 77 ? 0.199 15.600 -1.627 1.00 70.88 77 ASP A C 1
ATOM 651 O O . ASP A 1 77 ? 0.531 15.999 -2.740 1.00 70.88 77 ASP A O 1
ATOM 655 N N . GLY A 1 78 ? 0.972 14.737 -0.959 1.00 74.38 78 GLY A N 1
ATOM 656 C CA . GLY A 1 78 ? 2.227 14.203 -1.499 1.00 74.38 78 GLY A CA 1
ATOM 657 C C . GLY A 1 78 ? 2.071 13.253 -2.698 1.00 74.38 78 GLY A C 1
ATOM 658 O O . GLY A 1 78 ? 3.055 12.984 -3.386 1.00 74.38 78 GLY A O 1
ATOM 659 N N . ASP A 1 79 ? 0.868 12.745 -2.986 1.00 82.38 79 ASP A N 1
ATOM 660 C CA . ASP A 1 79 ? 0.629 11.803 -4.087 1.00 82.38 79 ASP A CA 1
ATOM 661 C C . ASP A 1 79 ? 0.781 12.445 -5.471 1.00 82.38 79 ASP A C 1
ATOM 663 O O . ASP A 1 79 ? 1.110 11.736 -6.424 1.00 82.38 79 ASP A O 1
ATOM 667 N N . PHE A 1 80 ? 0.634 13.770 -5.587 1.00 82.94 80 PHE A N 1
ATOM 668 C CA . PHE A 1 80 ? 0.910 14.485 -6.838 1.00 82.94 80 PHE A CA 1
ATOM 669 C C . PHE A 1 80 ? 2.378 14.342 -7.263 1.00 82.94 80 PHE A C 1
ATOM 671 O O . PHE A 1 80 ? 2.658 14.131 -8.442 1.00 82.94 80 PHE A O 1
ATOM 678 N N . GLY A 1 81 ? 3.314 14.367 -6.307 1.00 86.50 81 GLY A N 1
ATOM 679 C CA . GLY A 1 81 ? 4.738 14.160 -6.585 1.00 86.50 81 GLY A CA 1
ATOM 680 C C . GLY A 1 81 ? 5.022 12.762 -7.140 1.00 86.50 81 GLY A C 1
ATOM 681 O O . GLY A 1 81 ? 5.674 12.625 -8.173 1.00 86.50 81 GLY A O 1
ATOM 682 N N . TYR A 1 82 ? 4.461 11.725 -6.509 1.00 88.44 82 TYR A N 1
ATOM 683 C CA . TYR A 1 82 ? 4.586 10.346 -6.992 1.00 88.44 82 TYR A CA 1
ATOM 684 C C . TYR A 1 82 ? 3.934 10.153 -8.364 1.00 88.44 82 TYR A C 1
ATOM 686 O O . TYR A 1 82 ? 4.480 9.447 -9.208 1.00 88.44 82 TYR A O 1
ATOM 694 N N . LYS A 1 83 ? 2.777 10.779 -8.612 1.00 87.44 83 LYS A N 1
ATOM 695 C CA . LYS A 1 83 ? 2.096 10.703 -9.908 1.00 87.44 83 LYS A CA 1
ATOM 696 C C . LYS A 1 83 ? 2.947 11.294 -11.031 1.00 87.44 83 LYS A C 1
ATOM 698 O O . LYS A 1 83 ? 3.112 10.630 -12.049 1.00 87.44 83 LYS A O 1
ATOM 703 N N . ASN A 1 84 ? 3.529 12.473 -10.816 1.00 87.88 84 ASN A N 1
ATOM 704 C CA . ASN A 1 84 ? 4.393 13.121 -11.805 1.00 87.88 84 ASN A CA 1
ATOM 705 C C . ASN A 1 84 ? 5.602 12.243 -12.157 1.00 87.88 84 ASN A C 1
ATOM 707 O O . ASN A 1 84 ? 5.873 12.014 -13.331 1.00 87.88 84 ASN A O 1
ATOM 711 N N . GLN A 1 85 ? 6.265 11.663 -11.150 1.00 90.06 85 GLN A N 1
ATOM 712 C CA . GLN A 1 85 ? 7.373 10.727 -11.376 1.00 90.06 85 GLN A CA 1
ATOM 713 C C . GLN A 1 85 ? 6.946 9.502 -12.196 1.00 90.06 85 GLN A C 1
ATOM 715 O O . GLN A 1 85 ? 7.673 9.050 -13.078 1.00 90.06 85 GLN A O 1
ATOM 720 N N . LEU A 1 86 ? 5.766 8.942 -11.917 1.00 90.50 86 LEU A N 1
ATOM 721 C CA . LEU A 1 86 ? 5.255 7.799 -12.672 1.00 90.50 86 LEU A CA 1
ATOM 722 C C . LEU A 1 86 ? 4.923 8.164 -14.128 1.00 90.50 86 LEU A C 1
ATOM 724 O O . LEU A 1 86 ? 5.156 7.342 -15.012 1.00 90.50 86 LEU A O 1
ATOM 728 N N . ASP A 1 87 ? 4.412 9.371 -14.378 1.00 88.25 87 ASP A N 1
ATOM 729 C CA . ASP A 1 87 ? 4.121 9.869 -15.728 1.00 88.25 87 ASP A CA 1
ATOM 730 C C . ASP A 1 87 ? 5.392 10.079 -16.554 1.00 88.25 87 ASP A C 1
ATOM 732 O O . ASP A 1 87 ? 5.444 9.677 -17.717 1.00 88.25 87 ASP A O 1
ATOM 736 N N . GLU A 1 88 ? 6.441 10.635 -15.948 1.00 90.25 88 GLU A N 1
ATOM 737 C CA . GLU A 1 88 ? 7.755 10.764 -16.585 1.00 90.25 88 GLU A CA 1
ATOM 738 C C . GLU A 1 88 ? 8.330 9.392 -16.957 1.00 90.25 88 GLU A C 1
ATOM 740 O O . GLU A 1 88 ? 8.786 9.186 -18.083 1.00 90.25 88 GLU A O 1
ATOM 745 N N . LEU A 1 89 ? 8.257 8.419 -16.044 1.00 90.81 89 LEU A N 1
ATOM 746 C CA . LEU A 1 89 ? 8.707 7.052 -16.314 1.00 90.81 89 LEU A CA 1
ATOM 747 C C . LEU A 1 89 ? 7.909 6.397 -17.449 1.00 90.81 89 LEU A C 1
ATOM 749 O O . LEU A 1 89 ? 8.484 5.690 -18.274 1.00 90.81 89 LEU A O 1
ATOM 753 N N . GLU A 1 90 ? 6.599 6.630 -17.524 1.00 88.69 90 GLU A N 1
ATOM 754 C CA . GLU A 1 90 ? 5.759 6.139 -18.622 1.00 88.69 90 GLU A CA 1
ATOM 755 C C . GLU A 1 90 ? 6.151 6.749 -19.964 1.00 88.69 90 GLU A C 1
ATOM 757 O O . GLU A 1 90 ? 6.272 6.035 -20.962 1.00 88.69 90 GLU A O 1
ATOM 762 N N . HIS A 1 91 ? 6.406 8.056 -19.989 1.00 88.81 91 HIS A N 1
ATOM 763 C CA . HIS A 1 91 ? 6.903 8.732 -21.178 1.00 88.81 91 HIS A CA 1
ATOM 764 C C . HIS A 1 91 ? 8.211 8.095 -21.665 1.00 88.81 91 HIS A C 1
ATOM 766 O O . HIS A 1 91 ? 8.297 7.663 -22.816 1.00 88.81 91 HIS A O 1
ATOM 772 N N . TRP A 1 92 ? 9.196 7.940 -20.777 1.00 87.56 92 TRP A N 1
ATOM 773 C CA . TRP A 1 92 ? 10.492 7.359 -21.130 1.00 87.56 92 TRP A CA 1
ATOM 774 C C . TRP A 1 92 ? 10.414 5.888 -21.538 1.00 87.56 92 TRP A C 1
ATOM 776 O O . TRP A 1 92 ? 11.142 5.473 -22.438 1.00 87.56 92 TRP A O 1
ATOM 786 N N . LYS A 1 93 ? 9.503 5.100 -20.956 1.00 88.38 93 LYS A N 1
ATOM 787 C CA . LYS A 1 93 ? 9.256 3.718 -21.399 1.00 88.38 93 LYS A CA 1
ATOM 788 C C . LYS A 1 93 ? 8.787 3.677 -22.850 1.00 88.38 93 LYS A C 1
ATOM 790 O O . LYS A 1 93 ? 9.268 2.853 -23.625 1.00 88.38 93 LYS A O 1
ATOM 795 N N . ASN A 1 94 ? 7.881 4.577 -23.228 1.00 85.62 94 ASN A N 1
ATOM 796 C CA . ASN A 1 94 ? 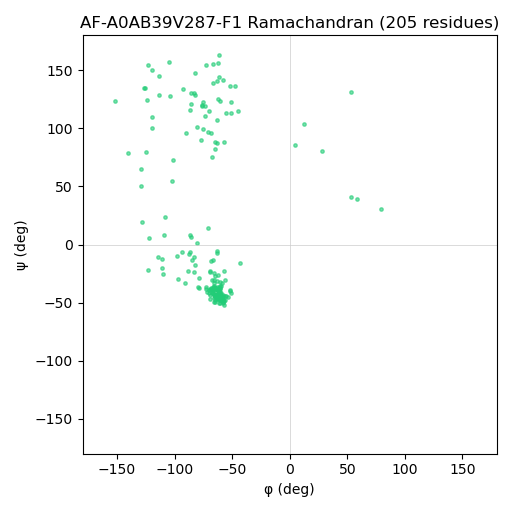7.397 4.667 -24.603 1.00 85.62 94 ASN A CA 1
ATOM 797 C C . ASN A 1 94 ? 8.506 5.116 -25.568 1.00 85.62 94 ASN A C 1
ATOM 799 O O . ASN A 1 94 ? 8.628 4.549 -26.652 1.00 85.62 94 ASN A O 1
ATOM 803 N N . VAL A 1 95 ? 9.359 6.062 -25.154 1.00 87.25 95 VAL A N 1
ATOM 804 C CA . VAL A 1 95 ? 10.543 6.479 -25.927 1.00 87.25 95 VAL A CA 1
ATOM 805 C C . VAL A 1 95 ? 11.519 5.312 -26.119 1.00 87.25 95 VAL A C 1
ATOM 807 O O . VAL A 1 95 ? 11.951 5.056 -27.240 1.00 87.25 95 VAL A O 1
ATOM 810 N N . ALA A 1 96 ? 11.812 4.555 -25.058 1.00 86.00 96 ALA A N 1
ATOM 811 C CA . ALA A 1 96 ? 12.730 3.415 -25.097 1.00 86.00 96 ALA A CA 1
ATOM 812 C C . ALA A 1 96 ? 12.247 2.282 -26.021 1.00 86.00 96 ALA A C 1
ATOM 814 O O . ALA A 1 96 ? 13.056 1.595 -26.638 1.00 86.00 96 ALA A O 1
ATOM 815 N N . LEU A 1 97 ? 10.930 2.103 -26.159 1.00 80.38 97 LEU A N 1
ATOM 816 C CA . LEU A 1 97 ? 10.333 1.134 -27.084 1.00 80.38 97 LEU A CA 1
ATOM 817 C C . LEU A 1 97 ? 10.237 1.644 -28.533 1.00 80.38 97 LEU A C 1
ATOM 819 O O . LEU A 1 97 ? 10.061 0.836 -29.444 1.00 80.38 97 LEU A O 1
ATOM 823 N N . GLY A 1 98 ? 10.349 2.9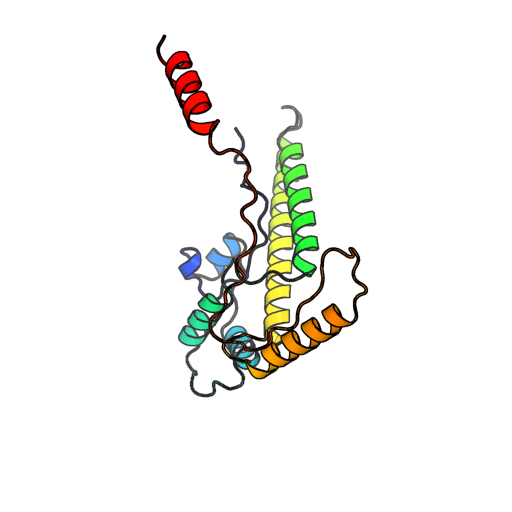57 -28.751 1.00 79.12 98 GLY A N 1
ATOM 824 C CA . GLY A 1 98 ? 10.271 3.611 -30.061 1.00 79.12 98 GLY A CA 1
ATOM 825 C C . GLY A 1 98 ? 11.595 3.687 -30.832 1.00 79.12 98 GLY A C 1
ATOM 826 O O . GLY A 1 98 ? 11.655 4.370 -31.854 1.00 79.12 98 GLY A O 1
ATOM 827 N N . VAL A 1 99 ? 12.657 3.029 -30.355 1.00 78.94 99 VAL A N 1
ATOM 828 C CA . VAL A 1 99 ? 13.995 3.054 -30.976 1.00 78.94 99 VAL A CA 1
ATOM 829 C C . VAL A 1 99 ? 14.071 2.247 -32.283 1.00 78.94 99 VAL A C 1
ATOM 831 O O . VAL A 1 99 ? 13.308 1.303 -32.506 1.00 78.94 99 VAL A O 1
ATOM 834 N N . ARG A 1 100 ? 15.020 2.616 -33.157 1.00 68.56 100 ARG A N 1
ATOM 835 C CA . ARG A 1 100 ? 15.306 1.922 -34.430 1.00 68.56 100 ARG A CA 1
ATOM 836 C C . ARG A 1 100 ? 15.769 0.482 -34.179 1.00 68.56 100 ARG A C 1
ATOM 838 O O . ARG A 1 100 ? 16.301 0.178 -33.116 1.00 68.56 100 ARG A O 1
ATOM 845 N N . GLU A 1 101 ? 15.601 -0.395 -35.174 1.00 72.56 101 GLU A N 1
ATOM 846 C CA . GLU A 1 101 ? 15.894 -1.841 -35.073 1.00 72.56 101 GLU A CA 1
ATOM 847 C C . GLU A 1 101 ? 17.305 -2.151 -34.546 1.00 72.56 101 GLU A C 1
ATOM 849 O O . GLU A 1 101 ? 17.478 -3.054 -33.735 1.00 72.56 101 GLU A O 1
ATOM 854 N N . GLU A 1 102 ? 18.283 -1.353 -34.972 1.00 74.94 102 GLU A N 1
ATOM 855 C CA . GLU A 1 102 ? 19.701 -1.436 -34.605 1.00 74.94 102 GLU A CA 1
ATOM 856 C C . GLU A 1 102 ? 19.988 -1.163 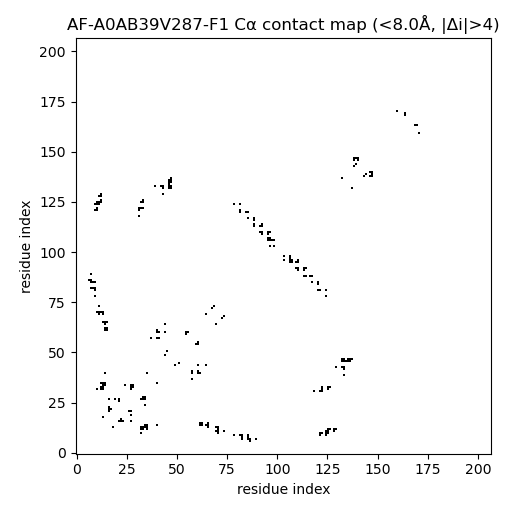-33.117 1.00 74.94 102 GLU A C 1
ATOM 858 O O . GLU A 1 102 ? 20.930 -1.723 -32.565 1.00 74.94 102 GLU A O 1
ATOM 863 N N . ASP A 1 103 ? 19.143 -0.379 -32.441 1.00 79.56 103 ASP A N 1
ATOM 864 C CA . ASP A 1 103 ? 19.293 -0.016 -31.024 1.00 79.56 103 ASP A CA 1
ATOM 865 C C . ASP A 1 103 ? 18.243 -0.688 -30.124 1.00 79.56 103 ASP A C 1
ATOM 867 O O . ASP A 1 103 ? 18.143 -0.387 -28.931 1.00 79.56 103 ASP A O 1
ATOM 871 N N . LYS A 1 104 ? 17.450 -1.626 -30.661 1.00 82.56 104 LYS A N 1
ATOM 872 C CA . LYS A 1 104 ? 16.364 -2.277 -29.911 1.00 82.56 104 LYS A CA 1
ATOM 873 C C . LYS A 1 104 ? 16.827 -3.010 -28.664 1.00 82.56 104 LYS A C 1
ATOM 875 O O . LYS A 1 104 ? 16.067 -3.074 -27.702 1.00 82.56 104 LYS A O 1
ATOM 880 N N . GLU A 1 105 ? 18.027 -3.580 -28.669 1.00 84.25 105 GLU A N 1
ATOM 881 C CA . GLU A 1 105 ? 18.570 -4.265 -27.494 1.00 84.25 105 GLU A CA 1
ATOM 882 C C . GLU A 1 105 ? 18.796 -3.278 -26.342 1.00 84.25 105 GLU A C 1
ATOM 884 O O . GLU A 1 105 ? 18.230 -3.458 -25.265 1.00 84.25 105 GLU A O 1
ATOM 889 N N . LYS A 1 106 ? 19.464 -2.151 -26.617 1.00 85.00 106 LYS A N 1
ATOM 890 C CA . LYS A 1 106 ? 19.651 -1.056 -25.651 1.00 85.00 106 LYS A CA 1
ATOM 891 C C . LYS A 1 106 ? 18.319 -0.455 -25.198 1.00 85.00 106 LYS A C 1
ATOM 893 O O . LYS A 1 106 ? 18.122 -0.196 -24.015 1.00 85.00 106 LYS A O 1
ATOM 898 N N . GLY A 1 107 ? 17.370 -0.271 -26.121 1.00 85.56 107 GLY A N 1
ATOM 899 C CA . GLY A 1 107 ? 16.023 0.203 -25.789 1.00 85.56 107 GLY A CA 1
ATOM 900 C C . GLY A 1 107 ? 15.278 -0.735 -24.832 1.00 85.56 107 GLY A C 1
ATOM 901 O O . GLY A 1 107 ? 14.607 -0.277 -23.906 1.00 85.56 107 GLY A O 1
ATOM 902 N N . ARG A 1 108 ? 15.437 -2.056 -24.994 1.00 85.88 108 ARG A N 1
ATOM 903 C CA . ARG A 1 108 ? 14.857 -3.059 -24.084 1.00 85.88 108 ARG A CA 1
ATOM 904 C C . ARG A 1 108 ? 15.492 -3.019 -22.698 1.00 85.88 108 ARG A C 1
ATOM 906 O O . ARG A 1 108 ? 14.757 -3.121 -21.719 1.00 85.88 108 ARG A O 1
ATOM 913 N N . GLU A 1 109 ? 16.809 -2.862 -22.605 1.00 89.12 109 GLU A N 1
ATOM 914 C CA . GLU A 1 109 ? 17.508 -2.732 -21.319 1.00 89.12 109 GLU A CA 1
ATOM 915 C C . GLU A 1 109 ? 17.017 -1.504 -20.544 1.00 89.12 109 GLU A C 1
ATOM 917 O O . GLU A 1 109 ? 16.560 -1.632 -19.407 1.00 89.12 109 GLU A O 1
ATOM 922 N N . ILE A 1 110 ? 16.981 -0.340 -21.204 1.00 89.75 110 ILE A N 1
ATOM 923 C CA . ILE A 1 110 ? 16.461 0.907 -20.623 1.00 89.75 110 ILE A CA 1
ATOM 924 C C . ILE A 1 110 ? 15.009 0.724 -20.170 1.00 89.75 110 ILE A C 1
ATOM 926 O O . ILE A 1 110 ? 14.637 1.127 -19.068 1.00 89.75 110 ILE A O 1
ATOM 930 N N . TYR A 1 111 ? 14.174 0.081 -20.989 1.00 88.88 111 TYR A N 1
ATOM 931 C CA . TYR A 1 111 ? 12.787 -0.193 -20.628 1.00 88.88 111 TYR A CA 1
ATOM 932 C C . TYR A 1 111 ? 12.671 -1.052 -19.357 1.00 88.88 111 TYR A C 1
ATOM 934 O O . TYR A 1 111 ? 11.860 -0.745 -18.481 1.00 88.88 111 TYR A O 1
ATOM 942 N N . ILE A 1 112 ? 13.479 -2.110 -19.226 1.00 89.06 112 ILE A N 1
ATOM 943 C CA . ILE A 1 112 ? 13.485 -2.977 -18.037 1.00 89.06 112 ILE A CA 1
ATOM 944 C C . ILE A 1 112 ? 13.858 -2.175 -16.783 1.00 89.06 112 ILE A C 1
ATOM 946 O O . ILE A 1 112 ? 13.193 -2.311 -15.748 1.00 89.06 112 ILE A O 1
ATOM 950 N N . ASP A 1 113 ? 14.863 -1.307 -16.881 1.00 93.12 113 ASP A N 1
ATOM 951 C CA . ASP A 1 113 ? 15.278 -0.441 -15.777 1.00 93.12 113 ASP A CA 1
ATOM 952 C C . ASP A 1 113 ? 14.188 0.562 -15.389 1.00 93.12 113 ASP A C 1
ATOM 954 O O . ASP A 1 113 ? 13.878 0.713 -14.204 1.00 93.12 113 ASP A O 1
ATOM 958 N N . LEU A 1 114 ? 13.526 1.186 -16.366 1.00 91.69 114 LEU A N 1
ATOM 959 C CA . LEU A 1 114 ? 12.405 2.096 -16.120 1.00 91.69 114 LEU A CA 1
ATOM 960 C C . LEU A 1 114 ? 11.220 1.380 -15.454 1.00 91.69 114 LEU A C 1
ATOM 962 O O . LEU A 1 114 ? 10.610 1.916 -14.528 1.00 91.69 114 LEU A O 1
ATOM 966 N N . VAL A 1 115 ? 10.920 0.137 -15.847 1.00 88.69 115 VAL A N 1
ATOM 967 C CA . VAL A 1 115 ? 9.905 -0.693 -15.173 1.00 88.69 115 VAL A CA 1
ATOM 968 C C . VAL A 1 115 ? 10.298 -0.975 -13.720 1.00 88.69 115 VAL A C 1
ATOM 970 O O . VAL A 1 115 ? 9.442 -0.967 -12.829 1.00 88.69 115 VAL A O 1
ATOM 973 N N . LYS A 1 116 ? 11.584 -1.217 -13.444 1.00 91.06 116 LYS A N 1
ATOM 974 C CA . LYS A 1 116 ? 12.087 -1.412 -12.077 1.00 91.06 116 LYS A CA 1
ATOM 975 C C . LYS A 1 116 ? 11.945 -0.134 -11.243 1.00 91.06 116 LYS A C 1
ATOM 977 O O . LYS A 1 116 ? 11.453 -0.212 -10.118 1.00 91.06 116 LYS A O 1
ATOM 982 N N . GLN A 1 117 ? 12.286 1.027 -11.803 1.00 92.44 117 GLN A N 1
ATOM 983 C CA . GLN A 1 117 ? 12.098 2.328 -11.150 1.00 92.44 117 GLN A CA 1
ATOM 984 C C . GLN A 1 117 ? 10.617 2.611 -10.864 1.00 92.44 117 GLN A C 1
ATOM 986 O O . GLN A 1 117 ? 10.265 3.005 -9.754 1.00 92.44 117 GLN A O 1
ATOM 991 N N . GLN A 1 118 ? 9.723 2.312 -11.810 1.00 90.19 118 GLN A N 1
ATOM 992 C CA . GLN A 1 118 ? 8.278 2.486 -11.629 1.00 90.19 118 GLN A CA 1
ATOM 993 C C . GLN A 1 118 ? 7.729 1.635 -10.472 1.00 90.19 118 GLN A C 1
ATOM 995 O O . GLN A 1 118 ? 6.846 2.072 -9.722 1.00 90.19 118 GLN A O 1
ATOM 1000 N N . LYS A 1 119 ? 8.246 0.409 -10.300 1.00 89.50 119 LYS A N 1
ATOM 1001 C CA . LYS A 1 119 ? 7.916 -0.435 -9.142 1.00 89.50 119 LYS A CA 1
ATOM 1002 C C . LYS A 1 119 ? 8.412 0.197 -7.845 1.00 89.50 119 LYS A C 1
ATOM 1004 O O . LYS A 1 119 ? 7.643 0.253 -6.891 1.00 89.50 119 LYS A O 1
ATOM 1009 N N . GLU A 1 120 ? 9.641 0.705 -7.821 1.00 92.19 120 GLU A N 1
ATOM 1010 C CA . GLU A 1 120 ? 10.222 1.332 -6.630 1.00 92.19 120 GLU A CA 1
ATOM 1011 C C . GLU A 1 120 ? 9.422 2.562 -6.182 1.00 92.19 120 GLU A C 1
ATOM 1013 O O . GLU A 1 120 ? 9.029 2.637 -5.021 1.00 92.19 120 GLU A O 1
ATOM 1018 N N . VAL A 1 121 ? 9.069 3.466 -7.102 1.00 92.06 121 VAL A N 1
ATOM 1019 C CA . VAL A 1 121 ? 8.238 4.651 -6.806 1.00 92.06 121 VAL A CA 1
ATOM 1020 C C . VAL A 1 121 ? 6.906 4.244 -6.161 1.00 92.06 121 VAL A C 1
ATOM 1022 O O . VAL A 1 121 ? 6.495 4.801 -5.141 1.00 92.06 121 VAL A O 1
ATOM 1025 N N . ASN A 1 122 ? 6.254 3.205 -6.690 1.00 89.44 122 ASN A N 1
ATOM 1026 C CA . ASN A 1 122 ? 5.014 2.681 -6.115 1.00 89.44 122 ASN A CA 1
ATOM 1027 C C . ASN A 1 122 ? 5.200 2.057 -4.723 1.00 89.44 122 ASN A C 1
ATOM 1029 O O . ASN A 1 122 ? 4.303 2.156 -3.882 1.00 89.44 122 ASN A O 1
ATOM 1033 N N . ILE A 1 123 ? 6.330 1.399 -4.467 1.00 90.69 123 ILE A N 1
ATOM 1034 C CA . ILE A 1 123 ? 6.665 0.845 -3.149 1.00 90.69 123 ILE A CA 1
ATOM 1035 C C . ILE A 1 123 ? 6.937 1.975 -2.152 1.00 90.69 123 ILE A C 1
ATOM 1037 O O . ILE A 1 123 ? 6.414 1.937 -1.038 1.00 90.69 123 ILE A O 1
ATOM 1041 N N . GLN A 1 124 ? 7.678 3.011 -2.543 1.00 91.94 124 GLN A N 1
ATOM 1042 C CA . GLN A 1 124 ? 7.932 4.180 -1.695 1.00 91.94 124 GLN A CA 1
ATOM 1043 C C . GLN A 1 124 ? 6.632 4.873 -1.290 1.00 91.94 124 GLN A C 1
ATOM 1045 O O . GLN A 1 124 ? 6.394 5.107 -0.102 1.00 91.94 124 GLN A O 1
ATOM 1050 N N . ARG A 1 125 ? 5.722 5.077 -2.248 1.00 90.62 125 ARG A N 1
ATOM 1051 C CA . ARG A 1 125 ? 4.391 5.617 -1.962 1.00 90.62 125 ARG A CA 1
ATOM 1052 C C . ARG A 1 125 ? 3.626 4.748 -0.963 1.00 90.62 125 ARG A C 1
ATOM 1054 O O . ARG A 1 125 ? 3.081 5.268 0.007 1.00 90.62 125 ARG A O 1
ATOM 1061 N N . GLN A 1 126 ? 3.608 3.425 -1.143 1.00 90.62 126 GLN A N 1
ATOM 1062 C CA . GLN A 1 126 ? 2.941 2.511 -0.205 1.00 90.62 126 GLN A CA 1
ATOM 1063 C C . GLN A 1 126 ? 3.533 2.586 1.209 1.00 90.62 126 GLN A C 1
ATOM 1065 O O . GLN A 1 126 ? 2.770 2.646 2.174 1.00 90.62 126 GLN A O 1
ATOM 1070 N N . LYS A 1 127 ? 4.867 2.638 1.345 1.00 91.94 127 LYS A N 1
ATOM 1071 C CA . LYS A 1 127 ? 5.540 2.823 2.645 1.00 91.94 127 LYS A CA 1
ATOM 1072 C C . LYS A 1 127 ? 5.136 4.140 3.297 1.00 91.94 127 LYS A C 1
ATOM 1074 O O . LYS A 1 127 ? 4.830 4.150 4.486 1.00 91.94 127 LYS A O 1
ATOM 1079 N N . ASN A 1 128 ? 5.091 5.222 2.522 1.00 90.56 128 ASN A N 1
ATOM 1080 C CA . ASN A 1 128 ? 4.683 6.529 3.020 1.00 90.56 128 ASN A CA 1
ATOM 1081 C C . ASN A 1 128 ? 3.243 6.504 3.555 1.00 90.56 128 ASN A C 1
ATOM 1083 O O . ASN A 1 128 ? 3.002 6.916 4.686 1.00 90.56 128 ASN A O 1
ATOM 1087 N N . VAL A 1 129 ? 2.300 5.931 2.798 1.00 89.12 129 VAL A N 1
ATOM 1088 C CA . VAL A 1 129 ? 0.909 5.768 3.255 1.00 89.12 129 VAL A CA 1
ATOM 1089 C C . VAL A 1 129 ? 0.841 4.947 4.543 1.00 89.12 129 VAL A C 1
ATOM 1091 O O . VAL A 1 129 ? 0.176 5.354 5.491 1.00 89.12 129 VAL A O 1
ATOM 1094 N N . ILE A 1 130 ? 1.546 3.814 4.611 1.00 91.25 130 ILE A N 1
ATOM 1095 C CA . ILE A 1 130 ? 1.609 2.981 5.823 1.00 91.25 130 ILE A CA 1
ATOM 1096 C C . ILE A 1 130 ? 2.139 3.796 7.011 1.00 91.25 130 ILE A C 1
ATOM 1098 O O . ILE A 1 130 ? 1.576 3.726 8.102 1.00 91.25 130 ILE A O 1
ATOM 1102 N N . ASN A 1 131 ? 3.188 4.593 6.804 1.00 91.88 131 ASN A N 1
ATOM 1103 C CA . ASN A 1 131 ? 3.770 5.430 7.847 1.00 91.88 131 ASN A CA 1
ATOM 1104 C C . ASN A 1 131 ? 2.797 6.514 8.333 1.00 91.88 131 ASN A C 1
ATOM 1106 O O . ASN A 1 131 ? 2.630 6.689 9.540 1.00 91.88 131 ASN A O 1
ATOM 1110 N N . ILE A 1 132 ? 2.098 7.193 7.419 1.00 89.38 132 ILE A N 1
ATOM 1111 C CA . ILE A 1 132 ? 1.050 8.162 7.769 1.00 89.38 132 ILE A CA 1
ATOM 1112 C C . ILE A 1 132 ? -0.031 7.473 8.604 1.00 89.38 132 ILE A C 1
ATOM 1114 O O . ILE A 1 132 ? -0.366 7.949 9.682 1.00 89.38 132 ILE A O 1
ATOM 1118 N N . LEU A 1 133 ? -0.511 6.303 8.180 1.00 90.62 133 LEU A N 1
ATOM 1119 C CA . LEU A 1 133 ? -1.551 5.563 8.900 1.00 90.62 133 LEU A CA 1
ATOM 1120 C C . LEU A 1 133 ? -1.107 5.047 10.282 1.00 90.62 133 LEU A C 1
ATOM 1122 O O . LEU A 1 133 ? -1.953 4.843 11.155 1.00 90.62 133 LEU A O 1
ATOM 1126 N N . LYS A 1 134 ? 0.194 4.844 10.506 1.00 92.00 134 LYS A N 1
ATOM 1127 C CA . LYS A 1 134 ? 0.751 4.509 11.828 1.00 92.00 134 LYS A CA 1
ATOM 1128 C C . LYS A 1 134 ? 0.908 5.730 12.734 1.00 92.00 134 LYS A C 1
ATOM 1130 O O . LYS A 1 134 ? 0.726 5.636 13.946 1.00 92.00 134 LYS A O 1
ATOM 1135 N N . THR A 1 135 ? 1.274 6.873 12.165 1.00 90.62 135 THR A N 1
ATOM 1136 C CA . THR A 1 135 ? 1.694 8.062 12.927 1.00 90.62 135 THR A CA 1
ATOM 1137 C C . THR A 1 135 ? 0.571 9.070 13.134 1.00 90.62 135 THR A C 1
ATOM 1139 O O . THR A 1 135 ? 0.510 9.721 14.181 1.00 90.62 135 THR A O 1
ATOM 1142 N N . GLN A 1 136 ? -0.374 9.141 12.201 1.00 87.06 136 GLN A N 1
ATOM 1143 C CA . GLN A 1 136 ? -1.455 10.117 12.157 1.00 87.06 136 GLN A CA 1
ATOM 1144 C C . GLN A 1 136 ? -2.803 9.408 12.057 1.00 87.06 136 GLN A C 1
ATOM 1146 O O . GLN A 1 136 ? -2.983 8.476 11.277 1.00 87.06 136 GLN A O 1
ATOM 1151 N N . ARG A 1 137 ? -3.775 9.851 12.854 1.00 85.12 137 ARG A N 1
ATOM 1152 C CA . ARG A 1 137 ? -5.157 9.372 12.766 1.00 85.12 137 ARG A CA 1
ATOM 1153 C C . ARG A 1 137 ? -5.894 10.197 11.716 1.00 85.12 137 ARG A C 1
ATOM 1155 O O . ARG A 1 137 ? -5.849 11.418 11.790 1.00 85.12 137 ARG A O 1
ATOM 1162 N N . ILE A 1 138 ? -6.591 9.545 10.789 1.00 82.75 138 ILE A N 1
ATOM 1163 C CA . ILE A 1 138 ? -7.415 10.233 9.788 1.00 82.75 138 ILE A CA 1
ATOM 1164 C C . ILE A 1 138 ? -8.811 10.477 10.390 1.00 82.75 138 ILE A C 1
ATOM 1166 O O . ILE A 1 138 ? -9.501 9.492 10.682 1.00 82.75 138 ILE A O 1
ATOM 1170 N N . PRO A 1 139 ? -9.237 11.742 10.600 1.00 75.81 139 PRO A N 1
ATOM 1171 C CA . PRO A 1 139 ? -10.572 12.052 11.109 1.00 75.81 139 PRO A CA 1
ATOM 1172 C C . PRO A 1 139 ? -11.655 11.588 10.133 1.00 75.81 139 PRO A C 1
ATOM 1174 O O . PRO A 1 139 ? -11.501 11.724 8.917 1.00 75.81 139 PRO A O 1
ATOM 1177 N N . ARG A 1 140 ? -12.765 11.052 10.648 1.00 73.06 140 ARG A N 1
ATOM 1178 C CA . ARG A 1 140 ? -13.882 10.566 9.817 1.00 73.06 140 ARG A CA 1
ATOM 1179 C C . ARG A 1 140 ? -15.196 11.197 10.245 1.00 73.06 140 ARG A C 1
ATOM 1181 O O . ARG A 1 140 ? -15.523 11.155 11.420 1.00 73.06 140 ARG A O 1
ATOM 1188 N N . ALA A 1 141 ? -16.001 11.659 9.288 1.00 66.31 141 ALA A N 1
ATOM 1189 C CA . ALA A 1 141 ? -17.298 12.290 9.564 1.00 66.31 141 ALA A CA 1
ATOM 1190 C C . ALA A 1 141 ? -18.215 11.461 10.473 1.00 66.31 141 ALA A C 1
ATOM 1192 O O . ALA A 1 141 ? -18.815 12.011 11.382 1.00 66.31 141 ALA A O 1
ATOM 1193 N N . ASN A 1 142 ? -18.243 10.140 10.289 1.00 64.38 142 ASN A N 1
ATOM 1194 C CA . ASN A 1 142 ? -19.139 9.254 11.039 1.00 64.38 142 ASN A CA 1
ATOM 1195 C C . ASN A 1 142 ? -18.570 8.785 12.391 1.00 64.38 142 ASN A C 1
ATOM 1197 O O . ASN A 1 142 ? -19.238 8.047 13.106 1.00 64.38 142 ASN A O 1
ATOM 1201 N N . TYR A 1 143 ? -17.307 9.093 12.697 1.00 63.75 143 TYR A N 1
ATOM 1202 C CA . TYR A 1 143 ? -16.624 8.619 13.913 1.00 63.75 143 TYR A CA 1
ATOM 1203 C C . TYR A 1 143 ? -16.082 9.771 14.769 1.00 63.75 143 TYR A C 1
ATOM 1205 O O . TYR A 1 143 ? -15.837 9.602 15.957 1.00 63.75 143 TYR A O 1
ATOM 1213 N N . ASP A 1 144 ? -15.887 10.929 14.147 1.00 67.75 144 ASP A N 1
ATOM 1214 C CA . ASP A 1 144 ? -15.319 12.147 14.701 1.00 67.75 144 ASP A CA 1
ATOM 1215 C C . ASP A 1 144 ? -16.249 13.325 14.389 1.0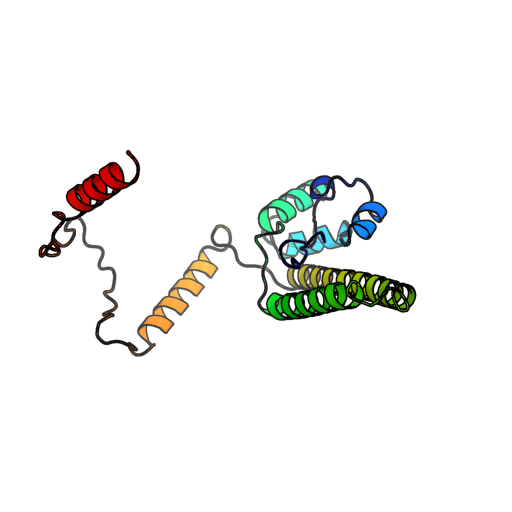0 67.75 144 ASP A C 1
ATOM 1217 O O . ASP A 1 144 ? -15.814 14.340 13.841 1.00 67.75 144 ASP A O 1
ATOM 1221 N N . GLU A 1 145 ? -17.543 13.168 14.688 1.00 69.31 145 GLU A N 1
ATOM 1222 C CA . GLU A 1 145 ? -18.565 14.195 14.437 1.00 69.31 145 GLU A CA 1
ATOM 1223 C C . GLU A 1 145 ? -18.142 15.549 15.017 1.00 69.31 145 GLU A C 1
ATOM 1225 O O . GLU A 1 145 ? -18.228 16.560 14.323 1.00 69.31 145 GLU A O 1
ATOM 1230 N N . ASP A 1 146 ? -17.570 15.557 16.225 1.00 71.25 146 ASP A N 1
ATOM 1231 C CA . ASP A 1 146 ? -17.068 16.768 16.880 1.00 71.25 146 ASP A CA 1
ATOM 1232 C C . ASP A 1 146 ? -15.918 17.430 16.106 1.00 71.25 146 ASP A C 1
ATOM 1234 O O . ASP A 1 146 ? -15.917 18.647 15.930 1.00 71.25 146 ASP A O 1
ATOM 1238 N N . LEU A 1 147 ? -14.959 16.653 15.583 1.00 67.81 147 LEU A N 1
ATOM 1239 C CA . LEU A 1 147 ? -13.833 17.200 14.811 1.00 67.81 147 LEU A CA 1
ATOM 1240 C C . LEU A 1 147 ? -14.275 17.675 13.426 1.00 67.81 147 LEU A C 1
ATOM 1242 O O . LEU A 1 147 ? -13.771 18.678 12.924 1.00 67.81 147 LEU A O 1
ATOM 1246 N N . VAL A 1 148 ? -15.218 16.973 12.793 1.00 67.50 148 VAL A N 1
ATOM 1247 C CA . VAL A 1 148 ? -15.776 17.394 11.503 1.00 67.50 148 VAL A CA 1
ATOM 1248 C C . VAL A 1 148 ? -16.630 18.642 11.664 1.00 67.50 148 VAL A C 1
ATOM 1250 O O . VAL A 1 148 ? -16.540 19.541 10.830 1.00 67.50 148 VAL A O 1
ATOM 1253 N N . LYS A 1 149 ? -17.391 18.744 12.753 1.00 74.88 149 LYS A N 1
ATOM 1254 C CA . LYS A 1 149 ? -18.127 19.953 13.111 1.00 74.88 149 LYS A CA 1
ATOM 1255 C C . LYS A 1 149 ? -17.175 21.124 13.349 1.00 74.88 149 LYS A C 1
ATOM 1257 O O . LYS A 1 149 ? -17.324 22.137 12.680 1.00 74.88 149 LYS A O 1
ATOM 1262 N N . GLN A 1 150 ? -16.131 20.945 14.164 1.00 69.94 150 GLN A N 1
ATOM 1263 C CA . GLN A 1 150 ? -15.096 21.965 14.381 1.00 69.94 150 GLN A CA 1
ATOM 1264 C C . GLN A 1 150 ? -14.428 22.408 13.075 1.00 69.94 150 GLN A C 1
ATOM 1266 O O . GLN A 1 150 ? -14.332 23.603 12.816 1.00 69.94 150 GLN A O 1
ATOM 1271 N N . ARG A 1 151 ? -14.017 21.468 12.212 1.00 69.88 151 ARG A N 1
ATOM 1272 C CA . ARG A 1 151 ? -13.464 21.792 10.888 1.00 69.88 151 ARG A CA 1
ATOM 1273 C C . ARG A 1 151 ? -14.451 22.616 10.060 1.00 69.88 151 ARG A C 1
ATOM 1275 O O . ARG A 1 151 ? -14.062 23.608 9.455 1.00 69.88 151 ARG A O 1
ATOM 1282 N N . ASN A 1 152 ? -15.708 22.188 9.995 1.00 75.06 152 ASN A N 1
ATOM 1283 C CA . ASN A 1 152 ? -16.730 22.864 9.201 1.00 75.06 152 ASN A CA 1
ATOM 1284 C C . ASN A 1 152 ? -17.033 24.265 9.741 1.00 75.06 152 ASN A C 1
ATOM 1286 O O . ASN A 1 152 ? -17.272 25.172 8.949 1.00 75.06 152 ASN A O 1
ATOM 1290 N N . ASP A 1 153 ? -17.009 24.444 11.058 1.00 78.69 153 ASP A N 1
ATOM 1291 C CA . ASP A 1 153 ? -17.228 25.736 11.700 1.00 78.69 153 ASP A CA 1
ATOM 1292 C C . ASP A 1 153 ? -16.045 26.684 11.443 1.00 78.69 153 ASP A C 1
ATOM 1294 O O . ASP A 1 153 ? -16.270 27.824 11.047 1.00 78.69 153 ASP A O 1
ATOM 1298 N N . VAL A 1 154 ? -14.796 26.199 11.514 1.00 74.12 154 VAL A N 1
ATOM 1299 C CA . VAL A 1 154 ? -13.604 26.974 11.110 1.00 74.12 154 VAL A CA 1
ATOM 1300 C C . VAL A 1 154 ? -13.676 27.378 9.635 1.00 74.12 154 VAL A C 1
ATOM 1302 O O . VAL A 1 154 ? -13.500 28.549 9.321 1.00 74.12 154 VAL A O 1
ATOM 1305 N N . LEU A 1 155 ? -14.007 26.450 8.730 1.00 72.00 155 LEU A N 1
ATOM 1306 C CA . LEU A 1 155 ? -14.136 26.751 7.297 1.00 72.00 155 LEU A CA 1
ATOM 1307 C C . LEU A 1 155 ? -15.242 27.774 7.010 1.00 72.00 155 LEU A C 1
ATOM 1309 O O . LEU A 1 155 ? -15.084 28.623 6.136 1.00 72.00 155 LEU A O 1
ATOM 1313 N N . LYS A 1 156 ? -16.369 27.705 7.728 1.00 76.94 156 LYS A N 1
ATOM 1314 C CA . LYS A 1 156 ? -17.444 28.700 7.615 1.00 76.94 156 LYS A CA 1
ATOM 1315 C C . LYS A 1 156 ? -16.968 30.083 8.047 1.00 76.94 156 LYS A C 1
ATOM 1317 O O . LYS A 1 156 ? -17.271 31.052 7.360 1.00 76.94 156 LYS A O 1
ATOM 1322 N N . GLU A 1 157 ? -16.229 30.176 9.147 1.00 72.06 157 GLU A N 1
ATOM 1323 C CA . GLU A 1 157 ? -15.662 31.443 9.616 1.00 72.06 157 GLU A CA 1
ATOM 1324 C C . GLU A 1 157 ? -14.581 31.978 8.660 1.00 72.06 157 GLU A C 1
ATOM 1326 O O . GLU A 1 157 ? -14.589 33.160 8.327 1.00 72.06 157 GLU A O 1
ATOM 1331 N N . GLU A 1 158 ? -13.705 31.127 8.120 1.00 71.50 158 GLU A N 1
ATOM 1332 C CA . GLU A 1 158 ? -12.738 31.518 7.080 1.00 71.50 158 GLU A CA 1
ATOM 1333 C C . GLU A 1 158 ? -13.430 32.041 5.812 1.00 71.50 158 GLU A C 1
ATOM 1335 O O . GLU A 1 158 ? -13.011 33.053 5.251 1.00 71.50 158 GLU A O 1
ATOM 1340 N N . LEU A 1 159 ? -14.526 31.405 5.383 1.00 68.25 159 LEU A N 1
ATOM 1341 C CA . LEU A 1 159 ? -15.329 31.853 4.241 1.00 68.25 159 LEU A CA 1
ATOM 1342 C C . LEU A 1 159 ? -16.030 33.192 4.500 1.00 68.25 159 LEU A C 1
ATOM 1344 O O . LEU A 1 159 ? -16.094 34.018 3.591 1.00 68.25 159 LEU A O 1
ATOM 1348 N N . LYS A 1 160 ? -16.525 33.432 5.722 1.00 69.75 160 LYS A N 1
ATOM 1349 C CA . LYS A 1 160 ? -17.093 34.733 6.123 1.00 69.75 160 LYS A CA 1
ATOM 1350 C C . LYS A 1 160 ? -16.046 35.849 6.106 1.00 69.75 160 LYS A C 1
ATOM 1352 O O . LYS A 1 160 ? -16.369 36.972 5.735 1.00 69.75 160 LYS A O 1
ATOM 1357 N N . ASN A 1 161 ? -14.812 35.532 6.501 1.00 65.12 161 ASN A N 1
ATOM 1358 C CA . ASN A 1 161 ? -13.705 36.486 6.583 1.00 65.12 161 ASN A CA 1
ATOM 1359 C C . ASN A 1 161 ? -12.965 36.683 5.250 1.00 65.12 161 ASN A C 1
ATOM 1361 O O . ASN A 1 161 ? -12.188 37.628 5.113 1.00 65.12 161 ASN A O 1
ATOM 1365 N N . SER A 1 162 ? -13.188 35.815 4.258 1.00 61.56 162 SER A N 1
ATOM 1366 C CA . SER A 1 162 ? -12.686 36.033 2.904 1.00 61.56 162 SER A CA 1
ATOM 1367 C C . SER A 1 162 ? -13.508 37.128 2.222 1.00 61.56 162 SER A C 1
ATOM 1369 O O . SER A 1 162 ? -14.721 36.990 2.061 1.00 61.56 162 SER A O 1
ATOM 1371 N N . GLU A 1 163 ? -12.862 38.231 1.831 1.00 59.38 163 GLU A N 1
ATOM 1372 C CA . GLU A 1 163 ? -13.527 39.281 1.057 1.00 59.38 163 GLU A CA 1
ATOM 1373 C C . GLU A 1 163 ? -14.224 38.667 -0.170 1.00 59.38 163 GLU A C 1
ATOM 1375 O O . GLU A 1 163 ? -13.630 37.831 -0.869 1.00 59.38 163 GLU A O 1
ATOM 1380 N N . PRO A 1 164 ? -15.468 39.066 -0.482 1.00 56.34 164 PRO A N 1
ATOM 1381 C CA . PRO A 1 164 ? -16.155 38.554 -1.651 1.00 56.34 164 PRO A CA 1
ATOM 1382 C C . PRO A 1 164 ? -15.379 38.969 -2.905 1.00 56.34 164 PRO A C 1
ATOM 1384 O O . PRO A 1 164 ? -15.440 40.113 -3.345 1.00 56.34 164 PRO A O 1
ATOM 1387 N N . ARG A 1 165 ? -14.690 38.013 -3.545 1.00 54.88 165 ARG A N 1
ATOM 1388 C CA . ARG A 1 165 ? -14.023 38.222 -4.847 1.00 54.88 165 ARG A CA 1
ATOM 1389 C C . ARG A 1 165 ? -15.004 38.556 -5.981 1.00 54.88 165 ARG A C 1
ATOM 1391 O O . ARG A 1 165 ? -14.572 38.837 -7.095 1.00 54.88 165 ARG A O 1
ATOM 1398 N N . ASN A 1 166 ? -16.313 38.517 -5.723 1.00 48.62 166 ASN A N 1
ATOM 1399 C CA . ASN A 1 166 ? -17.346 38.946 -6.655 1.00 48.62 166 ASN A CA 1
ATOM 1400 C C . ASN A 1 166 ? -18.590 39.447 -5.882 1.00 48.62 166 ASN A C 1
ATOM 1402 O O . ASN A 1 166 ? -19.159 38.670 -5.110 1.00 48.62 166 ASN A O 1
ATOM 1406 N N . PRO A 1 167 ? -19.069 40.691 -6.085 1.00 52.41 167 PRO A N 1
ATOM 1407 C CA . PRO A 1 167 ? -20.233 41.245 -5.373 1.00 52.41 167 PRO A CA 1
ATOM 1408 C C . PRO A 1 167 ? -21.562 40.510 -5.640 1.00 52.41 167 PRO A C 1
ATOM 1410 O O . PRO A 1 167 ? -22.568 40.790 -4.990 1.00 52.41 167 PRO A O 1
ATOM 1413 N N . SER A 1 168 ? -21.581 39.562 -6.579 1.00 53.34 168 SER A N 1
ATOM 1414 C CA . SER A 1 168 ? -22.738 38.713 -6.885 1.00 53.34 168 SER A CA 1
ATOM 1415 C C . SER A 1 168 ? -22.888 37.490 -5.962 1.00 53.34 168 SER A C 1
ATOM 1417 O O . SER A 1 168 ? -23.950 36.871 -5.953 1.00 53.34 168 SER A O 1
ATOM 1419 N N . LEU A 1 169 ? -21.885 37.167 -5.135 1.00 48.25 169 LEU A N 1
ATOM 1420 C CA . LEU A 1 169 ? -21.942 36.092 -4.136 1.00 48.25 169 LEU A CA 1
ATOM 1421 C C . LEU A 1 169 ? -22.196 36.676 -2.740 1.00 48.25 169 LEU A C 1
ATOM 1423 O O . LEU A 1 169 ? -21.306 36.727 -1.895 1.00 48.25 169 LEU A O 1
ATOM 1427 N N . LYS A 1 170 ? -23.423 37.139 -2.483 1.00 44.69 170 LYS A N 1
ATOM 1428 C CA . LYS A 1 170 ? -23.859 37.403 -1.104 1.00 44.69 170 LYS A CA 1
ATOM 1429 C C . LYS A 1 170 ? -24.022 36.063 -0.386 1.00 44.69 170 LYS A C 1
ATOM 1431 O O . LYS 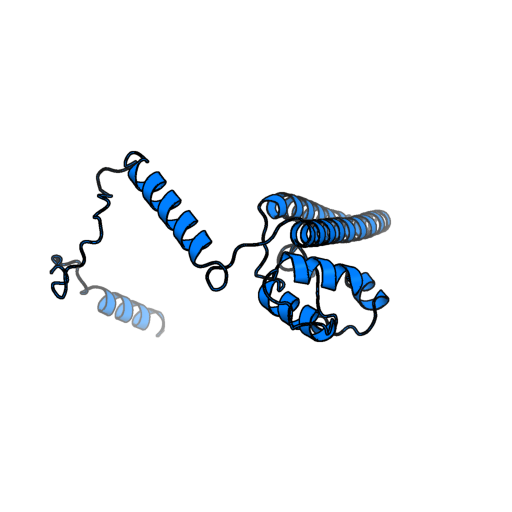A 1 170 ? -24.889 35.273 -0.750 1.00 44.69 170 LYS A O 1
ATOM 1436 N N . ILE A 1 171 ? -23.193 35.814 0.624 1.00 45.38 171 ILE A N 1
ATOM 1437 C CA . ILE A 1 171 ? -23.345 34.680 1.541 1.00 45.38 171 ILE A CA 1
ATOM 1438 C C . ILE A 1 171 ? -24.570 34.985 2.411 1.00 45.38 171 ILE A C 1
ATOM 1440 O O . ILE A 1 171 ? -24.489 35.757 3.360 1.00 45.38 171 ILE A O 1
ATOM 1444 N N . SER A 1 172 ? -25.732 34.446 2.048 1.00 46.66 172 SER A N 1
ATOM 1445 C CA . SER A 1 172 ? -26.898 34.451 2.930 1.00 46.66 172 SER A CA 1
ATOM 1446 C C . SER A 1 172 ? -26.696 33.389 4.010 1.00 46.66 172 SER A C 1
ATOM 1448 O O . SER A 1 172 ? -26.564 32.205 3.687 1.00 46.66 172 SER A O 1
ATOM 1450 N N . GLU A 1 173 ? -26.664 33.799 5.277 1.00 43.09 173 GLU A N 1
ATOM 1451 C CA . GLU A 1 173 ? -26.742 32.878 6.412 1.00 43.09 173 GLU A CA 1
ATOM 1452 C C . GLU A 1 173 ? -28.044 32.059 6.330 1.00 43.09 173 GLU A C 1
ATOM 1454 O O . GLU A 1 173 ? -29.078 32.597 5.921 1.00 43.09 173 GLU A O 1
ATOM 1459 N N . PRO A 1 174 ? -28.042 30.760 6.683 1.00 41.97 174 PRO A N 1
ATOM 1460 C CA . PRO A 1 174 ? -29.268 29.987 6.706 1.00 41.97 174 PRO A CA 1
ATOM 1461 C C . PRO A 1 174 ? -30.051 30.353 7.970 1.00 41.97 174 PRO A C 1
ATOM 1463 O O . PRO A 1 174 ? -29.894 29.726 9.018 1.00 41.97 174 PRO A O 1
ATOM 1466 N N . GLU A 1 175 ? -30.912 31.364 7.877 1.00 35.12 175 GLU A N 1
ATOM 1467 C CA . GLU A 1 175 ? -32.038 31.465 8.796 1.00 35.12 175 GLU A CA 1
ATOM 1468 C C . GLU A 1 175 ? -32.899 30.210 8.626 1.00 35.12 175 GLU A C 1
ATOM 1470 O O . GLU A 1 175 ? -33.360 29.877 7.530 1.00 35.12 175 GLU A O 1
ATOM 1475 N N . VAL A 1 176 ? -33.112 29.493 9.727 1.00 44.56 176 VAL A N 1
ATOM 1476 C CA . VAL A 1 176 ? -34.119 28.439 9.817 1.00 44.56 176 VAL A CA 1
ATOM 1477 C C . VAL A 1 176 ? -35.485 29.111 9.673 1.00 44.56 176 VAL A C 1
ATOM 1479 O O . VAL A 1 176 ? -36.101 29.511 10.655 1.00 44.56 176 VAL A O 1
ATOM 1482 N N . GLN A 1 177 ? -35.955 29.257 8.437 1.00 32.41 177 GLN A N 1
ATOM 1483 C CA . GLN A 1 177 ? -37.332 29.622 8.134 1.00 32.41 177 GLN A CA 1
ATOM 1484 C C . GLN A 1 177 ? -37.978 28.517 7.305 1.00 32.41 177 GLN A C 1
ATOM 1486 O O . GLN A 1 177 ? -37.664 28.274 6.140 1.00 32.41 177 GLN A O 1
ATOM 1491 N N . ASN A 1 178 ? -38.905 27.836 7.970 1.00 33.50 178 ASN A N 1
ATOM 1492 C CA . ASN A 1 178 ? -39.884 26.946 7.379 1.00 33.50 178 ASN A CA 1
ATOM 1493 C C . ASN A 1 178 ? -40.574 27.594 6.160 1.00 33.50 178 ASN A C 1
ATOM 1495 O O . ASN A 1 178 ? -41.040 28.728 6.221 1.00 33.50 178 ASN A O 1
ATOM 1499 N N . ASN A 1 179 ? -40.729 26.802 5.099 1.00 39.66 179 ASN A N 1
ATOM 1500 C CA . ASN A 1 179 ? -41.844 26.852 4.147 1.00 39.66 179 ASN A CA 1
ATOM 1501 C C . ASN A 1 179 ? -42.134 28.149 3.373 1.00 39.66 179 ASN A C 1
ATOM 1503 O O . ASN A 1 179 ? -43.295 28.408 3.080 1.00 39.66 179 ASN A O 1
ATOM 1507 N N . ASN A 1 180 ? -41.129 28.891 2.910 1.00 34.34 180 ASN A N 1
ATOM 1508 C CA . ASN A 1 180 ? -41.315 29.772 1.751 1.00 34.34 180 ASN A CA 1
ATOM 1509 C C . ASN A 1 180 ? -40.083 29.730 0.843 1.00 34.34 180 ASN A C 1
ATOM 1511 O O . ASN A 1 180 ? -39.236 30.620 0.852 1.00 34.34 180 ASN A O 1
ATOM 1515 N N . LEU A 1 181 ? -40.001 28.664 0.038 1.00 32.56 181 LEU A N 1
ATOM 1516 C CA . LEU A 1 181 ? -39.163 28.627 -1.158 1.00 32.56 181 LEU A CA 1
ATOM 1517 C C . LEU A 1 181 ? -39.469 29.870 -1.994 1.00 32.56 181 LEU A C 1
ATOM 1519 O O . LEU A 1 181 ? -40.571 30.051 -2.514 1.00 32.56 181 LEU A O 1
ATOM 1523 N N . ILE A 1 182 ? -38.462 30.726 -2.073 1.00 39.22 182 ILE A N 1
ATOM 1524 C CA . ILE A 1 182 ? -38.402 31.934 -2.872 1.00 39.22 182 ILE A CA 1
ATOM 1525 C C . ILE A 1 182 ? -38.933 31.625 -4.280 1.00 39.22 182 ILE A C 1
ATOM 1527 O O . ILE A 1 182 ? -38.334 30.860 -5.039 1.00 39.22 182 ILE A O 1
ATOM 1531 N N . LYS A 1 183 ? -40.064 32.247 -4.634 1.00 42.91 183 LYS A N 1
ATOM 1532 C CA . LYS A 1 183 ? -40.529 32.392 -6.017 1.00 42.91 183 LYS A CA 1
ATOM 1533 C C . LYS A 1 183 ? -39.522 33.268 -6.762 1.00 42.91 183 LYS A C 1
ATOM 1535 O O . LYS A 1 183 ? -39.717 34.470 -6.908 1.00 42.91 183 LYS A O 1
ATOM 1540 N N . ASN A 1 184 ? -38.429 32.669 -7.220 1.00 34.69 184 ASN A N 1
ATOM 1541 C CA . ASN A 1 184 ? -37.505 33.328 -8.128 1.00 34.69 184 ASN A CA 1
ATOM 1542 C C . ASN A 1 184 ? -38.063 33.241 -9.548 1.00 34.69 184 ASN A C 1
ATOM 1544 O O . ASN A 1 184 ? -37.997 32.205 -10.202 1.00 34.69 184 ASN A O 1
ATOM 1548 N N . ASN A 1 185 ? -38.658 34.355 -9.971 1.00 33.72 185 ASN A N 1
ATOM 1549 C CA . ASN A 1 185 ? -38.706 34.888 -11.330 1.00 33.72 185 ASN A CA 1
ATOM 1550 C C . ASN A 1 185 ? -38.078 33.998 -12.419 1.00 33.72 185 ASN A C 1
ATOM 1552 O O . ASN A 1 185 ? -36.951 34.218 -12.858 1.00 33.72 185 ASN A O 1
ATOM 1556 N N . SER A 1 186 ? -38.882 33.066 -12.930 1.00 35.84 186 SER A N 1
ATOM 1557 C CA . SER A 1 186 ? -38.736 32.491 -14.266 1.00 35.84 186 SER A CA 1
ATOM 1558 C C . SER A 1 186 ? -39.033 33.579 -15.306 1.00 35.84 186 SER A C 1
ATOM 1560 O O . SER A 1 186 ? -40.104 33.604 -15.911 1.00 35.84 186 SER A O 1
ATOM 1562 N N . HIS A 1 187 ? -38.095 34.505 -15.513 1.00 34.66 187 HIS A N 1
ATOM 1563 C CA . HIS A 1 187 ? -38.067 35.271 -16.755 1.00 34.66 187 HIS A CA 1
ATOM 1564 C C . HIS A 1 187 ? -37.526 34.353 -17.855 1.00 34.66 187 HIS A C 1
ATOM 1566 O O . HIS A 1 187 ? -36.335 34.071 -17.936 1.00 34.66 187 HIS A O 1
ATOM 1572 N N . GLN A 1 188 ? -38.481 33.818 -18.615 1.00 43.88 188 GLN A N 1
ATOM 1573 C CA . GLN A 1 188 ? -38.419 33.450 -20.028 1.00 43.88 188 GLN A CA 1
ATOM 1574 C C . GLN A 1 188 ? -37.017 33.430 -20.661 1.00 43.88 188 GLN A C 1
ATOM 1576 O O . GLN A 1 188 ? -36.501 34.455 -21.093 1.00 43.88 188 GLN A O 1
ATOM 1581 N N . ASN A 1 189 ? -36.478 32.226 -20.849 1.00 33.53 189 ASN A N 1
ATOM 1582 C CA . ASN A 1 189 ? -35.563 31.940 -21.951 1.00 33.53 189 ASN A CA 1
ATOM 1583 C C . ASN A 1 189 ? -36.110 30.743 -22.745 1.00 33.53 189 ASN A C 1
ATOM 1585 O O . ASN A 1 189 ? -35.745 29.593 -22.541 1.00 33.53 189 ASN A O 1
ATOM 1589 N N . ASN A 1 190 ? -37.094 31.059 -23.589 1.00 41.12 190 ASN A N 1
ATOM 1590 C CA . ASN A 1 190 ? -37.456 30.444 -24.870 1.00 41.12 190 ASN A CA 1
ATOM 1591 C C . ASN A 1 190 ? -37.129 28.949 -25.078 1.00 41.12 190 ASN A C 1
ATOM 1593 O O . ASN A 1 190 ? -36.238 28.591 -25.845 1.00 41.12 190 ASN A O 1
ATOM 1597 N N . ASN A 1 191 ? -37.985 28.078 -24.536 1.00 42.59 191 ASN A N 1
ATOM 1598 C CA . ASN A 1 191 ? -38.054 26.643 -24.857 1.00 42.59 191 ASN A CA 1
ATOM 1599 C C . ASN A 1 191 ? -38.624 26.321 -26.262 1.00 42.59 191 ASN A C 1
ATOM 1601 O O . ASN A 1 191 ? -38.926 25.168 -26.551 1.00 42.59 191 ASN A O 1
ATOM 1605 N N . ASN A 1 192 ? -38.733 27.291 -27.175 1.00 50.78 192 ASN A N 1
ATOM 1606 C CA . ASN A 1 192 ? -39.339 27.079 -28.500 1.00 50.78 192 ASN A CA 1
ATOM 1607 C C . ASN A 1 192 ? -38.362 26.550 -29.570 1.00 50.78 192 ASN A C 1
ATOM 1609 O O . ASN A 1 192 ? -38.727 26.473 -30.741 1.00 50.78 192 ASN A O 1
ATOM 1613 N N . ASN A 1 193 ? -37.121 26.198 -29.212 1.00 56.34 193 ASN A N 1
ATOM 1614 C CA . ASN A 1 193 ? -36.104 25.809 -30.200 1.00 56.34 193 ASN A CA 1
ATOM 1615 C C . ASN A 1 193 ? -35.709 24.322 -30.165 1.00 56.34 193 ASN A C 1
ATOM 1617 O O . ASN A 1 193 ? -35.081 23.836 -31.099 1.00 56.34 193 ASN A O 1
ATOM 1621 N N . LEU A 1 194 ? -36.093 23.561 -29.135 1.00 55.88 194 LEU A N 1
ATOM 1622 C CA . LEU A 1 194 ? -35.701 22.148 -29.035 1.00 55.88 194 LEU A CA 1
ATOM 1623 C C . LEU A 1 194 ? -36.447 21.258 -30.039 1.00 55.88 194 LEU A C 1
ATOM 1625 O O . LEU A 1 194 ? -35.830 20.390 -30.655 1.00 55.88 194 LEU A O 1
ATOM 1629 N N . GLU A 1 195 ? -37.736 21.510 -30.278 1.00 61.31 195 GLU A N 1
ATOM 1630 C CA . GLU A 1 195 ? -38.515 20.740 -31.258 1.00 61.31 195 GLU A CA 1
ATOM 1631 C C . GLU A 1 195 ? -38.066 20.995 -32.702 1.00 61.31 195 GLU A C 1
ATOM 1633 O O . GLU A 1 195 ? -37.953 20.054 -33.488 1.00 61.31 195 GLU A O 1
ATOM 1638 N N . ASN A 1 196 ? -37.715 22.240 -33.042 1.00 62.25 196 ASN A N 1
ATOM 1639 C CA . ASN A 1 196 ? -37.190 22.581 -34.367 1.00 62.25 196 ASN A CA 1
ATOM 1640 C C . ASN A 1 196 ? -35.796 21.981 -34.610 1.00 62.25 196 ASN A C 1
ATOM 1642 O O . ASN A 1 196 ? -35.516 21.491 -35.705 1.00 62.25 196 ASN A O 1
ATOM 1646 N N . ILE A 1 197 ? -34.936 21.949 -33.586 1.00 64.25 197 ILE A N 1
ATOM 1647 C CA . ILE A 1 197 ? -33.623 21.291 -33.661 1.00 64.25 197 ILE A CA 1
ATOM 1648 C C . ILE A 1 197 ? -33.786 19.772 -33.845 1.00 64.25 197 ILE A C 1
ATOM 1650 O O . ILE A 1 197 ? -33.129 19.185 -34.704 1.00 64.25 197 ILE A O 1
ATOM 1654 N N . LEU A 1 198 ? -34.702 19.135 -33.108 1.00 68.44 198 LEU A N 1
ATOM 1655 C CA . LEU A 1 198 ? -34.995 17.701 -33.237 1.00 68.44 198 LEU A CA 1
ATOM 1656 C C . LEU A 1 198 ? -35.595 17.338 -34.603 1.00 68.44 198 LEU A C 1
ATOM 1658 O O . LEU A 1 198 ? -35.248 16.296 -35.166 1.00 68.44 198 LEU A O 1
ATOM 1662 N N . LYS A 1 199 ? -36.454 18.197 -35.162 1.00 69.06 199 LYS A N 1
ATOM 1663 C CA . LYS A 1 199 ? -37.035 18.015 -36.499 1.00 69.06 199 LYS A CA 1
ATOM 1664 C C . LYS A 1 199 ? -35.969 18.091 -37.599 1.00 69.06 199 LYS A C 1
ATOM 1666 O O . LYS A 1 199 ? -35.884 17.182 -38.421 1.00 69.06 199 LYS A O 1
ATOM 1671 N N . ASN A 1 200 ? -35.083 19.089 -37.540 1.00 68.44 200 ASN A N 1
ATOM 1672 C CA . ASN A 1 200 ? -33.979 19.253 -38.495 1.00 68.44 200 ASN A CA 1
ATOM 1673 C C . ASN A 1 200 ? -32.937 18.120 -38.424 1.00 68.44 200 ASN A C 1
ATOM 1675 O O . ASN A 1 200 ? -32.317 17.779 -39.431 1.00 68.44 200 ASN A O 1
ATOM 1679 N N . LEU A 1 201 ? -32.735 17.519 -37.246 1.00 68.38 201 LEU A N 1
ATOM 1680 C CA . LEU A 1 201 ? -31.868 16.348 -37.090 1.00 68.38 201 LEU A CA 1
ATOM 1681 C C . LEU A 1 201 ? -32.502 15.089 -37.693 1.00 68.38 201 LEU A C 1
ATOM 1683 O O . LEU A 1 201 ? -31.813 14.339 -38.377 1.00 68.38 201 LEU A O 1
ATOM 1687 N N . LYS A 1 202 ? -33.812 14.879 -37.515 1.00 67.06 202 LYS A N 1
ATOM 1688 C CA . LYS A 1 202 ? -34.523 13.747 -38.133 1.00 67.06 202 LYS A CA 1
ATOM 1689 C C . LYS A 1 202 ? -34.549 13.830 -39.662 1.00 67.06 202 LYS A C 1
ATOM 1691 O O . LYS A 1 202 ? -34.345 12.812 -40.314 1.00 67.06 202 LYS A O 1
ATOM 1696 N N . GLU A 1 203 ? -34.716 15.023 -40.234 1.00 65.81 203 GLU A N 1
ATOM 1697 C CA . GLU A 1 203 ? -34.683 15.226 -41.694 1.00 65.81 203 GLU A CA 1
ATOM 1698 C C . GLU A 1 203 ? -33.280 15.028 -42.308 1.00 65.81 203 GLU A C 1
ATOM 1700 O O . GLU A 1 203 ? -33.169 14.679 -43.480 1.00 65.81 203 GLU A O 1
ATOM 1705 N N . ARG A 1 204 ? -32.196 15.187 -41.529 1.00 58.03 204 ARG A N 1
ATOM 1706 C CA . ARG A 1 204 ? -30.810 14.963 -41.995 1.00 58.03 204 ARG A CA 1
ATOM 1707 C C . ARG A 1 204 ? -30.349 13.507 -41.968 1.00 58.03 204 ARG A C 1
ATOM 1709 O O . ARG A 1 204 ? -29.410 13.175 -42.682 1.00 58.03 204 ARG A O 1
ATOM 1716 N N . VAL A 1 205 ? -30.963 12.663 -41.141 1.00 60.78 205 VAL A N 1
ATOM 1717 C CA . VAL A 1 205 ? -30.567 11.249 -40.969 1.00 60.78 205 VAL A CA 1
ATOM 1718 C C . VAL A 1 205 ? -31.451 10.309 -41.809 1.00 60.78 205 VAL A C 1
ATOM 1720 O O . VAL A 1 205 ? -31.135 9.135 -41.958 1.00 60.78 205 VAL A O 1
ATOM 1723 N N . GLY A 1 206 ? -32.537 10.823 -42.398 1.00 53.34 206 GLY A N 1
ATOM 1724 C CA . GLY A 1 206 ? -33.442 10.090 -43.289 1.00 53.34 206 GLY A CA 1
ATOM 1725 C C . GLY A 1 206 ? -33.249 10.395 -44.779 1.00 53.34 206 GLY A C 1
ATOM 1726 O O . GLY A 1 206 ? -34.218 10.778 -45.434 1.00 53.34 206 GLY A O 1
ATOM 1727 N N . LYS A 1 207 ? -32.032 10.237 -45.312 1.00 46.66 207 LYS A N 1
ATOM 1728 C CA . LYS A 1 207 ? -31.765 10.155 -46.758 1.00 46.66 207 LYS A CA 1
ATOM 1729 C C . LYS A 1 207 ? -30.917 8.936 -47.077 1.00 46.66 207 LYS A C 1
ATOM 1731 O O . LYS A 1 207 ? -29.930 8.724 -46.341 1.00 46.66 207 LYS A O 1
#

Radius of gyration: 26.74 Å; Cα contacts (8 Å, |Δi|>4): 144; chains: 1; bounding box: 62×57×69 Å